Protein AF-A0A1L6J859-F1 (afdb_monomer_lite)

Foldseek 3Di:
DVVVVVVVVVLVVLVVVVVVVQWAKDFDPVFFDDDVPDGPCVQFPQDPSRRGGAGCADVVCPRGRIDTDRDPVVVVVVVVVVVVVVPPDPPVVVVVCVLVVVVVVVLVVDPPVPDDPVVSVVVSVVVVVVVPPDCDPPPLVVVLVVLVVVQVVQVQFDQDPLRQTDGHHPDPDDDDDDPSNVVSRVVVSCVVCVVVVVVVVVVVVVVD

Sequence (208 aa):
MSDLLNAQGLRASIAEALEEGHGFWRACSGCQESCDGVVSVQDYPYSEVFRCQPGGGCRECGGLGVIWDDTDYDAMARAMLADDASDIGSDEARGYWRGLDHIANFINALDSSAMSAKEVRTAIYAECLTARPAPAVDATALEAARFVESADSSGEFVTGDDGFVVYWPQGFGGGAFSAWTLRVFADELDRRNAGWAASLAAYLGTQR

Organism: NCBI:txid93064

Radius of gyration: 27.62 Å; chains: 1; bounding box: 67×51×75 Å

Structure (mmCIF, N/CA/C/O backbone):
data_AF-A0A1L6J859-F1
#
_entry.id   AF-A0A1L6J859-F1
#
loop_
_atom_site.group_PDB
_atom_site.id
_atom_site.type_symbol
_atom_site.label_atom_id
_atom_site.label_alt_id
_atom_site.label_comp_id
_atom_site.label_asym_id
_atom_site.label_entity_id
_atom_site.label_seq_id
_atom_site.pdbx_PDB_ins_code
_atom_site.Cartn_x
_atom_site.Cartn_y
_atom_site.Cartn_z
_atom_site.occupancy
_atom_site.B_iso_or_equiv
_atom_site.auth_seq_id
_atom_site.auth_comp_id
_atom_site.auth_asym_id
_atom_site.auth_atom_id
_atom_site.pdbx_PDB_model_num
ATOM 1 N N . MET A 1 1 ? 41.223 27.959 -13.858 1.00 44.56 1 MET A N 1
ATOM 2 C CA . MET A 1 1 ? 40.837 28.033 -15.290 1.00 44.56 1 MET A CA 1
ATOM 3 C C . MET A 1 1 ? 40.893 26.674 -15.993 1.00 44.56 1 MET A C 1
ATOM 5 O O . MET A 1 1 ? 40.089 26.475 -16.889 1.00 44.56 1 MET A O 1
ATOM 9 N N . SER A 1 2 ? 41.757 25.733 -15.575 1.00 52.09 2 SER A N 1
ATOM 10 C CA . SER A 1 2 ? 41.821 24.373 -16.150 1.00 52.09 2 SER A CA 1
ATOM 11 C C . SER A 1 2 ? 40.629 23.471 -15.773 1.00 52.09 2 SER A C 1
ATOM 13 O O . SER A 1 2 ? 40.178 22.688 -16.599 1.00 52.09 2 SER A O 1
ATOM 15 N N . ASP A 1 3 ? 40.053 23.628 -14.575 1.00 48.97 3 ASP A N 1
ATOM 16 C CA . ASP A 1 3 ? 38.953 22.760 -14.104 1.00 48.97 3 ASP A CA 1
ATOM 17 C C . ASP A 1 3 ? 37.593 23.055 -14.761 1.00 48.97 3 ASP A C 1
ATOM 19 O O . ASP A 1 3 ? 36.763 22.164 -14.921 1.00 48.97 3 ASP A O 1
ATOM 23 N N . LEU A 1 4 ? 37.372 24.296 -15.208 1.00 43.53 4 LEU A N 1
ATOM 24 C CA . LEU A 1 4 ? 36.141 24.687 -15.909 1.00 43.53 4 LEU A CA 1
ATOM 25 C C . LEU A 1 4 ? 36.088 24.139 -17.345 1.00 43.53 4 LEU A C 1
ATOM 27 O O . LEU A 1 4 ? 35.005 23.820 -17.831 1.00 43.53 4 LEU A O 1
ATOM 31 N N . LEU A 1 5 ? 37.247 23.972 -17.994 1.00 48.91 5 LEU A N 1
ATOM 32 C CA . LEU A 1 5 ? 37.356 23.350 -19.319 1.00 48.91 5 LEU A CA 1
ATOM 33 C C . LEU A 1 5 ? 37.077 21.837 -19.259 1.00 48.91 5 LEU A C 1
ATOM 35 O O . LEU A 1 5 ? 36.407 21.309 -20.143 1.00 48.91 5 LEU A O 1
ATOM 39 N N . ASN A 1 6 ? 37.483 21.160 -18.178 1.00 56.88 6 ASN A N 1
ATOM 40 C CA . ASN A 1 6 ? 37.157 19.745 -17.950 1.00 56.88 6 ASN A CA 1
ATOM 41 C C . ASN A 1 6 ? 35.662 19.516 -17.682 1.00 56.88 6 ASN A C 1
ATOM 43 O O . ASN A 1 6 ? 35.083 18.562 -18.197 1.00 56.88 6 ASN A O 1
ATOM 47 N N . ALA A 1 7 ? 35.013 20.400 -16.917 1.00 52.34 7 ALA A N 1
ATOM 48 C CA . ALA A 1 7 ? 33.582 20.286 -16.630 1.00 52.34 7 ALA A CA 1
ATOM 49 C C . ALA A 1 7 ? 32.703 20.506 -17.876 1.00 52.34 7 ALA A C 1
ATOM 51 O O . ALA A 1 7 ? 31.670 19.854 -18.024 1.00 52.34 7 ALA A O 1
ATOM 52 N N . GLN A 1 8 ? 33.104 21.403 -18.783 1.00 57.22 8 GLN A N 1
ATOM 53 C CA . GLN A 1 8 ? 32.413 21.595 -20.063 1.00 57.22 8 GLN A CA 1
ATOM 54 C C . GLN A 1 8 ? 32.620 20.414 -21.019 1.00 57.22 8 GLN A C 1
ATOM 56 O O . GLN A 1 8 ? 31.650 19.976 -21.633 1.00 57.22 8 GLN A O 1
ATOM 61 N N . GLY A 1 9 ? 33.837 19.862 -21.098 1.00 57.19 9 GLY A N 1
ATOM 62 C CA . GLY A 1 9 ? 34.119 18.670 -21.906 1.00 57.19 9 GLY A CA 1
ATOM 63 C C . GLY A 1 9 ? 33.322 17.445 -21.448 1.00 57.19 9 GLY A C 1
ATOM 64 O O . GLY A 1 9 ? 32.691 16.784 -22.264 1.00 57.19 9 GLY A O 1
ATOM 65 N N . LEU A 1 10 ? 33.249 17.209 -20.134 1.00 60.03 10 LEU A N 1
ATOM 66 C CA . LEU A 1 10 ? 32.466 16.109 -19.563 1.00 60.03 10 LEU A CA 1
ATOM 67 C C . LEU A 1 10 ? 30.966 16.228 -19.881 1.00 60.03 10 LEU A C 1
ATOM 69 O O . LEU A 1 10 ? 30.323 15.236 -20.209 1.00 60.03 10 LEU A O 1
ATOM 73 N N . ARG A 1 11 ? 30.404 17.443 -19.817 1.00 59.53 11 ARG A N 1
ATOM 74 C CA . ARG A 1 11 ? 28.995 17.687 -20.172 1.00 59.53 11 ARG A CA 1
ATOM 75 C C . ARG A 1 11 ? 28.712 17.417 -21.648 1.00 59.53 11 ARG A C 1
ATOM 77 O O . ARG A 1 11 ? 27.654 16.881 -21.955 1.00 59.53 11 ARG A O 1
ATOM 84 N N . ALA A 1 12 ? 29.641 17.776 -22.534 1.00 63.00 12 ALA A N 1
ATOM 85 C CA . ALA A 1 12 ? 29.508 17.511 -23.962 1.00 63.00 12 ALA A CA 1
ATOM 86 C C . ALA A 1 12 ? 29.529 16.002 -24.258 1.00 63.00 12 ALA A C 1
ATOM 88 O O . ALA A 1 12 ? 28.644 15.517 -24.953 1.00 63.00 12 ALA A O 1
ATOM 89 N N . SER A 1 13 ? 30.448 15.247 -23.648 1.00 64.06 13 SER A N 1
ATOM 90 C CA . SER A 1 13 ? 30.522 13.789 -23.830 1.00 64.06 13 SER A CA 1
ATOM 91 C C . SER A 1 13 ? 29.308 13.041 -23.266 1.00 64.06 13 SER A C 1
ATOM 93 O O . SER A 1 13 ? 28.882 12.046 -23.839 1.00 64.06 13 SER A O 1
ATOM 95 N N . ILE A 1 14 ? 28.715 13.524 -22.166 1.00 64.88 14 ILE A N 1
ATOM 96 C CA . ILE A 1 14 ? 27.459 12.965 -21.638 1.00 64.88 14 ILE A CA 1
ATOM 97 C C . ILE A 1 14 ? 26.297 13.217 -22.609 1.00 64.88 14 ILE A C 1
ATOM 99 O O . ILE A 1 14 ? 25.466 12.335 -22.804 1.00 64.88 14 ILE A O 1
ATOM 103 N N . ALA A 1 15 ? 26.228 14.405 -23.216 1.00 67.69 15 ALA A N 1
ATOM 104 C CA . ALA A 1 15 ? 25.182 14.729 -24.181 1.00 67.69 15 ALA A CA 1
ATOM 105 C C . ALA A 1 15 ? 25.298 13.887 -25.463 1.00 67.69 15 ALA A C 1
ATOM 107 O O . ALA A 1 15 ? 24.289 13.380 -25.939 1.00 67.69 15 ALA A O 1
ATOM 108 N N . GLU A 1 16 ? 26.517 13.686 -25.965 1.00 66.44 16 GLU A N 1
ATOM 109 C CA . GLU A 1 16 ? 26.801 12.858 -27.144 1.00 66.44 16 GLU A CA 1
ATOM 110 C C . GLU A 1 16 ? 26.414 11.388 -26.911 1.00 66.44 16 GLU A C 1
ATOM 112 O O . GLU A 1 16 ? 25.648 10.822 -27.687 1.00 66.44 16 GLU A O 1
ATOM 117 N N . ALA A 1 17 ? 26.804 10.802 -25.771 1.00 64.94 17 ALA A N 1
ATOM 118 C CA . ALA A 1 17 ? 26.418 9.432 -25.410 1.00 64.94 17 ALA A CA 1
ATOM 119 C C . ALA A 1 17 ? 24.892 9.241 -25.273 1.00 64.94 17 ALA A C 1
ATOM 121 O O . ALA A 1 17 ? 24.368 8.162 -25.552 1.00 64.94 17 ALA A O 1
ATOM 122 N N . LEU A 1 18 ? 24.164 10.285 -24.853 1.00 66.25 18 LEU A N 1
ATOM 123 C CA . LEU A 1 18 ? 22.698 10.276 -24.800 1.00 66.25 18 LEU A CA 1
ATOM 124 C C . LEU A 1 18 ? 22.051 10.380 -26.193 1.00 66.25 18 LEU A C 1
ATOM 126 O O . LEU A 1 18 ? 20.939 9.887 -26.371 1.00 66.25 18 LEU A O 1
ATOM 130 N N . GLU A 1 19 ? 22.700 11.030 -27.162 1.00 66.50 19 GLU A N 1
ATOM 131 C CA . GLU A 1 19 ? 22.203 11.150 -28.541 1.00 66.50 19 GLU A CA 1
ATOM 132 C C . GLU A 1 19 ? 22.438 9.876 -29.363 1.00 66.50 19 GLU A C 1
ATOM 134 O O . GLU A 1 19 ? 21.605 9.532 -30.201 1.00 66.50 19 GLU A O 1
ATOM 139 N N . GLU A 1 20 ? 23.513 9.136 -29.086 1.00 66.81 20 GLU A N 1
ATOM 140 C CA . GLU A 1 20 ? 23.821 7.862 -29.752 1.00 66.81 20 GLU A CA 1
ATOM 141 C C . GLU A 1 20 ? 22.893 6.705 -29.327 1.00 66.81 20 GLU A C 1
ATOM 143 O O . GLU A 1 20 ? 22.850 5.667 -29.985 1.00 66.81 20 GLU A O 1
ATOM 148 N N . GLY A 1 21 ? 22.098 6.886 -28.264 1.00 65.19 21 GLY A N 1
ATOM 149 C CA . GLY A 1 21 ? 21.040 5.948 -27.870 1.00 65.19 21 GLY A CA 1
ATOM 150 C C . GLY A 1 21 ? 21.532 4.645 -27.232 1.00 65.19 21 GLY A C 1
ATOM 151 O O . GLY A 1 21 ? 20.774 3.682 -27.155 1.00 65.19 21 GLY A O 1
ATOM 152 N N . HIS A 1 22 ? 22.778 4.599 -26.754 1.00 70.94 22 HIS A N 1
ATOM 153 C CA . HIS A 1 22 ? 23.404 3.402 -26.172 1.00 70.94 22 HIS A CA 1
ATOM 154 C C . HIS A 1 22 ? 23.163 3.223 -24.662 1.00 70.94 22 HIS A C 1
ATOM 156 O O . HIS A 1 22 ? 23.900 2.499 -23.994 1.00 70.94 22 HIS A O 1
ATOM 162 N N . GLY A 1 23 ? 22.154 3.894 -24.108 1.00 81.50 23 GLY A N 1
ATOM 163 C CA . GLY A 1 23 ? 21.801 3.790 -22.698 1.00 81.50 23 GLY A CA 1
ATOM 164 C C . GLY A 1 23 ? 21.277 5.095 -22.118 1.00 81.50 23 GLY A C 1
ATOM 165 O O . GLY A 1 23 ? 21.053 6.081 -22.825 1.00 81.50 23 GLY A O 1
ATOM 166 N N . PHE A 1 24 ? 21.066 5.101 -20.809 1.00 86.94 24 PHE A N 1
ATOM 167 C CA . PHE A 1 24 ? 20.682 6.295 -20.069 1.00 86.94 24 PHE A CA 1
ATOM 168 C C . PHE A 1 24 ? 21.241 6.265 -18.649 1.00 86.94 24 PHE A C 1
ATOM 170 O O . PHE A 1 24 ? 21.533 5.216 -18.078 1.00 86.94 24 PHE A O 1
ATOM 177 N N . TRP A 1 25 ? 21.378 7.443 -18.044 1.00 90.00 25 TRP A N 1
ATOM 178 C CA . TRP A 1 25 ? 21.691 7.532 -16.624 1.00 90.00 25 TRP A CA 1
ATOM 179 C C . TRP A 1 25 ? 20.435 7.247 -15.813 1.00 90.00 25 TRP A C 1
ATOM 181 O O . TRP A 1 25 ? 19.442 7.970 -15.911 1.00 90.00 25 TRP A O 1
ATOM 191 N N . ARG A 1 26 ? 20.498 6.225 -14.966 1.00 90.75 26 ARG A N 1
ATOM 192 C CA . ARG A 1 26 ? 19.463 5.944 -13.976 1.00 90.75 26 ARG A CA 1
ATOM 193 C C . ARG A 1 26 ? 19.948 6.278 -12.578 1.00 90.75 26 ARG A C 1
ATOM 195 O O . ARG A 1 26 ? 21.144 6.218 -12.284 1.00 90.75 26 ARG A O 1
ATOM 202 N N . ALA A 1 27 ? 19.016 6.604 -11.693 1.00 91.50 27 ALA A N 1
ATOM 203 C CA . ALA A 1 27 ? 19.342 6.794 -10.291 1.00 91.50 27 ALA A CA 1
ATOM 204 C C . ALA A 1 27 ? 19.889 5.493 -9.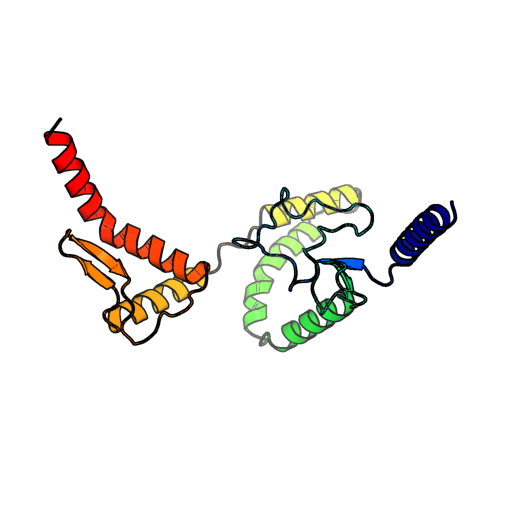686 1.00 91.50 27 ALA A C 1
ATOM 206 O O . ALA A 1 27 ? 19.399 4.399 -9.979 1.00 91.50 27 ALA A O 1
ATOM 207 N N . CYS A 1 28 ? 20.912 5.602 -8.839 1.00 90.50 28 CYS A N 1
ATOM 208 C CA . CYS A 1 28 ? 21.401 4.446 -8.102 1.00 90.50 28 CYS A CA 1
ATOM 209 C C . CYS A 1 28 ? 20.349 4.031 -7.066 1.00 90.50 28 CYS A C 1
ATOM 211 O O . CYS A 1 28 ? 20.029 4.803 -6.161 1.00 90.50 28 CYS A O 1
ATOM 213 N N . SER A 1 29 ? 19.845 2.800 -7.176 1.00 87.62 29 SER A N 1
ATOM 214 C CA . SER A 1 29 ? 18.817 2.257 -6.279 1.00 87.62 29 SER A CA 1
ATOM 215 C C . SER A 1 29 ? 19.260 2.203 -4.816 1.00 87.62 29 SER A C 1
ATOM 217 O O . SER A 1 29 ? 18.426 2.315 -3.931 1.00 87.62 29 SER A O 1
ATOM 219 N N . GLY A 1 30 ? 20.564 2.071 -4.551 1.00 86.94 30 GLY A N 1
ATOM 220 C CA . GLY A 1 30 ? 21.120 2.119 -3.195 1.00 86.94 30 GLY A CA 1
ATOM 221 C C . GLY A 1 30 ? 21.329 3.534 -2.642 1.00 86.94 30 GLY A C 1
ATOM 222 O O . GLY A 1 30 ? 21.703 3.682 -1.484 1.00 86.94 30 GLY A O 1
ATOM 223 N N . CYS A 1 31 ? 21.141 4.579 -3.455 1.00 87.75 31 CYS A N 1
ATOM 224 C CA . CYS A 1 31 ? 21.364 5.977 -3.064 1.00 87.75 31 CYS A CA 1
ATOM 225 C C . CYS A 1 31 ? 20.094 6.814 -2.983 1.00 87.75 31 CYS A C 1
ATOM 227 O O . CYS A 1 31 ? 20.161 7.944 -2.499 1.00 87.75 31 CYS A O 1
ATOM 229 N N . GLN A 1 32 ? 18.989 6.319 -3.531 1.00 83.81 32 GLN A N 1
ATOM 230 C CA . GLN A 1 32 ? 17.702 6.978 -3.418 1.00 83.81 32 GLN A CA 1
ATOM 231 C C . GLN A 1 32 ? 16.931 6.379 -2.253 1.00 83.81 32 GLN A C 1
ATOM 233 O O . GLN A 1 32 ? 16.432 5.259 -2.325 1.00 83.81 32 GLN A O 1
ATOM 238 N N . GLU A 1 33 ? 16.801 7.161 -1.191 1.00 72.56 33 GLU A N 1
ATOM 239 C CA . GLU A 1 33 ? 15.793 6.902 -0.174 1.00 72.56 33 GLU A CA 1
ATOM 240 C C . GLU A 1 33 ? 14.453 7.422 -0.705 1.00 72.56 33 GLU A C 1
ATOM 242 O O . GLU A 1 33 ? 14.209 8.629 -0.752 1.00 72.56 33 GLU A O 1
ATOM 247 N N . SER A 1 34 ? 13.594 6.514 -1.170 1.00 68.88 34 SER A N 1
ATOM 248 C CA . SER A 1 34 ? 12.192 6.828 -1.446 1.00 68.88 34 SER A CA 1
ATOM 249 C C . SER A 1 34 ? 11.345 6.410 -0.249 1.00 68.88 34 SER A C 1
ATOM 251 O O . SER A 1 34 ? 11.341 5.230 0.109 1.00 68.88 34 SER A O 1
ATOM 253 N N . CYS A 1 35 ? 10.585 7.335 0.330 1.00 52.69 35 CYS A N 1
ATOM 254 C CA . CYS A 1 35 ? 9.464 6.958 1.187 1.00 52.69 35 CYS A CA 1
ATOM 255 C C . CYS A 1 35 ? 8.296 6.580 0.269 1.00 52.69 35 CYS A C 1
ATOM 257 O O . CYS A 1 35 ? 7.878 7.382 -0.565 1.00 52.69 35 CYS A O 1
ATOM 259 N N . ASP A 1 36 ? 7.809 5.343 0.379 1.00 62.84 36 ASP A N 1
ATOM 260 C CA . ASP A 1 36 ? 6.631 4.846 -0.349 1.00 62.84 36 ASP A CA 1
ATOM 261 C C . ASP A 1 36 ? 6.724 4.932 -1.888 1.00 62.84 36 ASP A C 1
ATOM 263 O O . ASP A 1 36 ? 5.736 5.164 -2.582 1.00 62.84 36 ASP A O 1
ATOM 267 N N . GLY A 1 37 ? 7.928 4.754 -2.444 1.00 68.56 37 GLY A N 1
ATOM 268 C CA . GLY A 1 37 ? 8.164 4.797 -3.893 1.00 68.56 37 GLY A CA 1
ATOM 269 C C . GLY A 1 37 ? 8.126 6.203 -4.502 1.00 68.56 37 GLY A C 1
ATOM 270 O O . GLY A 1 37 ? 8.290 6.349 -5.713 1.00 68.56 37 GLY A O 1
ATOM 271 N N . VAL A 1 38 ? 7.954 7.244 -3.680 1.00 70.25 38 VAL A N 1
ATOM 272 C CA . VAL A 1 38 ? 8.063 8.642 -4.100 1.00 70.25 38 VAL A CA 1
ATOM 273 C C . VAL A 1 38 ? 9.430 9.174 -3.696 1.00 70.25 38 VAL A C 1
ATOM 275 O O . VAL A 1 38 ? 9.809 9.186 -2.525 1.00 70.25 38 VAL A O 1
ATOM 278 N N . VAL A 1 39 ? 10.185 9.636 -4.687 1.00 78.81 39 VAL A N 1
ATOM 279 C CA . VAL A 1 39 ? 11.453 10.323 -4.455 1.00 78.81 39 VAL A CA 1
ATOM 280 C C . VAL A 1 39 ? 11.146 11.773 -4.095 1.00 78.81 39 VAL A C 1
ATOM 282 O O . VAL A 1 39 ? 10.491 12.490 -4.858 1.00 78.81 39 VAL A O 1
ATOM 285 N N . SER A 1 40 ? 11.615 12.215 -2.928 1.00 79.12 40 SER A N 1
ATOM 286 C CA . SER A 1 40 ? 11.481 13.608 -2.504 1.00 79.12 40 SER A CA 1
ATOM 287 C C . SER A 1 40 ? 12.155 14.528 -3.521 1.00 79.12 40 SER A C 1
ATOM 289 O O . SER A 1 40 ? 13.372 14.505 -3.696 1.00 79.12 40 SER A O 1
ATOM 291 N N . VAL A 1 41 ? 11.362 15.371 -4.186 1.00 81.12 41 VAL A N 1
ATOM 292 C CA . VAL A 1 41 ? 11.867 16.396 -5.118 1.00 81.12 41 VAL A CA 1
ATOM 293 C C . VAL A 1 41 ? 12.741 17.421 -4.387 1.00 81.12 41 VAL A C 1
ATOM 295 O O . VAL A 1 41 ? 13.596 18.056 -5.001 1.00 81.12 41 VAL A O 1
ATOM 298 N N . GLN A 1 42 ? 12.531 17.576 -3.077 1.00 82.06 42 GLN A N 1
ATOM 299 C CA . GLN A 1 42 ? 13.288 18.495 -2.241 1.00 82.06 42 GLN A CA 1
ATOM 300 C C . GLN A 1 42 ? 14.694 17.967 -1.927 1.00 82.06 42 GLN A C 1
ATOM 302 O O . GLN A 1 42 ? 15.644 18.746 -1.964 1.00 82.06 42 GLN A O 1
ATOM 307 N N . ASP A 1 43 ? 14.830 16.666 -1.666 1.00 80.44 43 ASP A N 1
ATOM 308 C CA . ASP A 1 43 ? 16.112 16.053 -1.286 1.00 80.44 43 ASP A CA 1
ATOM 309 C C . ASP A 1 43 ? 16.909 15.570 -2.506 1.00 80.44 43 ASP A C 1
ATOM 311 O O . ASP A 1 43 ? 18.139 15.617 -2.512 1.00 80.44 43 ASP A O 1
ATOM 315 N N . TYR A 1 44 ? 16.209 15.180 -3.576 1.00 84.06 44 TYR A N 1
ATOM 316 C CA . TYR A 1 44 ? 16.792 14.694 -4.826 1.00 84.06 44 TYR A CA 1
ATOM 317 C C . TYR A 1 44 ? 16.207 15.468 -6.021 1.00 84.06 44 TYR A C 1
ATOM 319 O O . TYR A 1 44 ? 15.315 14.978 -6.727 1.00 84.06 44 TYR A O 1
ATOM 327 N N . PRO A 1 45 ? 16.664 16.711 -6.264 1.00 86.94 45 PRO A N 1
ATOM 328 C CA . PRO A 1 45 ? 16.184 17.508 -7.384 1.00 86.94 45 PRO A CA 1
ATOM 329 C C . PRO A 1 45 ? 16.557 16.853 -8.719 1.00 86.94 45 PRO A C 1
ATOM 331 O O . PRO A 1 45 ? 17.630 16.270 -8.873 1.00 86.94 45 PRO A O 1
ATOM 334 N N . TYR A 1 46 ? 15.670 16.966 -9.708 1.00 91.25 46 TYR A N 1
ATOM 335 C CA . TYR A 1 46 ? 15.926 16.438 -11.046 1.00 91.25 46 TYR A CA 1
ATOM 336 C C . TYR A 1 46 ? 17.140 17.126 -11.684 1.00 91.25 46 TYR A C 1
ATOM 338 O O . TYR A 1 46 ? 17.233 18.354 -11.713 1.00 91.25 46 TYR A O 1
ATOM 346 N N . SER A 1 47 ? 18.061 16.329 -12.221 1.00 85.62 47 SER A N 1
ATOM 347 C CA . SER A 1 47 ? 19.235 16.805 -12.944 1.00 85.62 47 SER A CA 1
ATOM 348 C C . SER A 1 47 ? 18.980 16.754 -14.444 1.00 85.62 47 SER A C 1
ATOM 350 O O . SER A 1 47 ? 18.816 15.676 -15.010 1.00 85.62 47 SER A O 1
ATOM 352 N N . GLU A 1 48 ? 19.027 17.903 -15.120 1.00 85.62 48 GLU A N 1
ATOM 353 C CA . GLU A 1 48 ? 18.935 17.962 -16.588 1.00 85.62 48 GLU A CA 1
ATOM 354 C C . GLU A 1 48 ? 20.109 17.261 -17.284 1.00 85.62 48 GLU A C 1
ATOM 356 O O . GLU A 1 48 ? 19.953 16.745 -18.388 1.00 85.62 48 GLU A O 1
ATOM 361 N N . VAL A 1 49 ? 21.276 17.207 -16.630 1.00 81.62 49 VAL A N 1
ATOM 362 C CA . VAL A 1 49 ? 22.488 16.579 -17.178 1.00 81.62 49 VAL A CA 1
ATOM 363 C C . VAL A 1 49 ? 22.340 15.061 -17.228 1.00 81.62 49 VAL A C 1
ATOM 365 O O . VAL A 1 49 ? 22.655 14.446 -18.240 1.00 81.62 49 VAL A O 1
ATOM 368 N N . PHE A 1 50 ? 21.840 14.460 -16.147 1.00 82.06 50 PHE A N 1
ATOM 369 C CA . PHE A 1 50 ? 21.634 13.011 -16.067 1.00 82.06 50 PHE A CA 1
ATOM 370 C C . PHE A 1 50 ? 20.240 12.585 -16.533 1.00 82.06 50 PHE A C 1
ATOM 372 O O . PHE A 1 50 ? 19.983 11.401 -16.695 1.00 82.06 50 PHE A O 1
ATOM 379 N N . ARG A 1 51 ? 19.327 13.536 -16.740 1.00 85.81 51 ARG A N 1
ATOM 380 C CA . ARG A 1 51 ? 17.915 13.287 -17.052 1.00 85.81 51 ARG A CA 1
ATOM 381 C C . ARG A 1 51 ? 17.213 12.366 -16.038 1.00 85.81 51 ARG A C 1
ATOM 383 O O . ARG A 1 51 ? 16.307 11.615 -16.383 1.00 85.81 51 ARG A O 1
ATOM 390 N N . CYS A 1 52 ? 17.629 12.436 -14.774 1.00 89.44 52 CYS A N 1
ATOM 391 C CA . CYS A 1 52 ? 17.036 11.717 -13.646 1.00 89.44 52 CYS A CA 1
ATOM 392 C C . CYS A 1 52 ? 17.321 12.454 -12.324 1.00 89.44 52 CYS A C 1
ATOM 394 O O . CYS A 1 52 ? 18.002 13.481 -12.308 1.00 89.44 52 CYS A O 1
ATOM 396 N N . GLN A 1 53 ? 16.789 11.952 -11.207 1.00 91.44 53 GLN A N 1
ATOM 397 C CA . GLN A 1 53 ? 17.070 12.470 -9.863 1.00 91.44 53 GLN A CA 1
ATOM 398 C C . GLN A 1 53 ? 18.287 11.732 -9.268 1.00 91.44 53 GLN A C 1
ATOM 400 O O . GLN A 1 53 ? 18.151 10.573 -8.881 1.00 91.44 53 GLN A O 1
ATOM 405 N N . PRO A 1 54 ? 19.490 12.327 -9.205 1.00 90.44 54 PRO A N 1
ATOM 406 C CA . PRO A 1 54 ? 20.649 11.661 -8.612 1.00 90.44 54 PRO A CA 1
ATOM 407 C C . PRO A 1 54 ? 20.446 11.444 -7.106 1.00 90.44 54 PRO A C 1
ATOM 409 O O . PRO A 1 54 ? 19.943 12.329 -6.420 1.00 90.44 54 PRO A O 1
ATOM 412 N N . GLY A 1 55 ? 20.836 10.272 -6.597 1.00 88.94 55 GLY A N 1
ATOM 413 C CA . GLY A 1 55 ? 20.804 9.958 -5.162 1.00 88.94 55 GLY A CA 1
ATOM 414 C C . GLY A 1 55 ? 22.000 10.522 -4.378 1.00 88.94 55 GLY A C 1
ATOM 415 O O . GLY A 1 55 ? 22.880 11.168 -4.942 1.00 88.94 55 GLY A O 1
ATOM 416 N N . GLY A 1 56 ? 22.085 10.207 -3.079 1.00 85.44 56 GLY A N 1
ATOM 417 C CA . GLY A 1 56 ? 23.124 10.728 -2.169 1.00 85.44 56 GLY A CA 1
ATOM 418 C C . GLY A 1 56 ? 24.558 10.227 -2.414 1.00 85.44 56 GLY A C 1
ATOM 419 O O . GLY A 1 56 ? 25.498 10.729 -1.802 1.00 85.44 56 GLY A O 1
ATOM 420 N N . GLY A 1 57 ? 24.740 9.260 -3.317 1.00 88.94 57 GLY A N 1
ATOM 421 C CA . GLY A 1 57 ? 26.033 8.663 -3.646 1.00 88.94 57 GLY A CA 1
ATOM 422 C C . GLY A 1 57 ? 26.481 7.591 -2.645 1.00 88.94 57 GLY A C 1
ATOM 423 O O . GLY A 1 57 ? 26.567 7.815 -1.443 1.00 88.94 57 GLY A O 1
ATOM 424 N N . CYS A 1 58 ? 26.812 6.402 -3.144 1.00 87.81 58 CYS A N 1
ATOM 425 C CA . CYS A 1 58 ? 27.345 5.293 -2.358 1.00 87.81 58 CYS A CA 1
ATOM 426 C C . CYS A 1 58 ? 28.546 4.662 -3.074 1.00 87.81 58 CYS A C 1
ATOM 428 O O . CYS A 1 58 ? 28.970 5.111 -4.142 1.00 87.81 58 CYS A O 1
ATOM 430 N N . ARG A 1 59 ? 29.106 3.599 -2.489 1.00 87.06 59 ARG A N 1
ATOM 431 C CA . ARG A 1 59 ? 30.247 2.889 -3.078 1.00 87.06 59 ARG A CA 1
ATOM 432 C C . ARG A 1 59 ? 29.909 2.240 -4.427 1.00 87.06 59 ARG A C 1
ATOM 434 O O . ARG A 1 59 ? 30.784 2.187 -5.281 1.00 87.06 59 ARG A O 1
ATOM 441 N N . GLU A 1 60 ? 28.674 1.787 -4.628 1.00 86.25 60 GLU A N 1
ATOM 442 C CA . GLU A 1 60 ? 28.252 1.079 -5.849 1.00 86.25 60 GLU A CA 1
ATOM 443 C C . GLU A 1 60 ? 28.234 1.995 -7.077 1.00 86.25 60 GLU A C 1
ATOM 445 O O . GLU A 1 60 ? 28.645 1.590 -8.157 1.00 86.25 60 GLU A O 1
ATOM 450 N N . CYS A 1 61 ? 27.836 3.257 -6.903 1.00 87.19 61 CYS A N 1
ATOM 451 C CA . CYS A 1 61 ? 27.819 4.257 -7.973 1.00 87.19 61 CYS A CA 1
ATOM 452 C C . CYS A 1 61 ? 29.063 5.166 -7.974 1.00 87.19 61 CYS A C 1
ATOM 454 O O . CYS A 1 61 ? 29.030 6.257 -8.545 1.00 87.19 61 CYS A O 1
ATOM 456 N N . GLY A 1 62 ? 30.119 4.808 -7.233 1.00 85.44 62 GLY A N 1
ATOM 457 C CA . GLY A 1 62 ? 31.335 5.624 -7.123 1.00 85.44 62 GLY A CA 1
ATOM 458 C C . GLY A 1 62 ? 31.115 7.030 -6.543 1.00 85.44 62 GLY A C 1
ATOM 459 O O . GLY A 1 62 ? 31.881 7.940 -6.842 1.00 85.44 62 GLY A O 1
ATOM 460 N N . GLY A 1 63 ? 30.061 7.224 -5.743 1.00 86.44 63 GLY A N 1
ATOM 461 C CA . GLY A 1 63 ? 29.699 8.516 -5.149 1.00 86.44 63 GLY A CA 1
ATOM 462 C C . GLY A 1 63 ? 28.897 9.464 -6.051 1.00 86.44 63 GLY A C 1
ATOM 463 O O . GLY A 1 63 ? 28.580 10.562 -5.611 1.00 86.44 63 GLY A O 1
ATOM 464 N N . LEU A 1 64 ? 28.537 9.067 -7.278 1.00 85.06 64 LEU A N 1
ATOM 465 C CA . LEU A 1 64 ? 27.811 9.935 -8.223 1.00 85.06 64 LEU A CA 1
ATOM 466 C C . LEU A 1 64 ? 26.291 10.002 -7.997 1.00 85.06 64 LEU A C 1
ATOM 468 O O . LEU A 1 64 ? 25.638 10.918 -8.486 1.00 85.06 64 LEU A O 1
ATOM 472 N N . GLY A 1 65 ? 25.711 9.011 -7.316 1.00 88.44 65 GLY A N 1
ATOM 473 C CA . GLY A 1 65 ? 24.261 8.886 -7.122 1.00 88.44 65 GLY A CA 1
ATOM 474 C C . GLY A 1 65 ? 23.487 8.391 -8.352 1.00 88.44 65 GLY A C 1
ATOM 475 O O . GLY A 1 65 ? 22.270 8.222 -8.274 1.00 88.44 65 GLY A O 1
ATOM 476 N N . VAL A 1 66 ? 24.177 8.126 -9.464 1.00 90.12 66 VAL A N 1
ATOM 477 C CA . VAL A 1 66 ? 23.629 7.638 -10.740 1.00 90.12 66 VAL A CA 1
ATOM 478 C C . VAL A 1 66 ? 24.516 6.541 -11.324 1.00 90.12 66 VAL A C 1
ATOM 480 O O . VAL A 1 66 ? 25.709 6.477 -11.026 1.00 90.12 66 VAL A O 1
ATOM 483 N N . ILE A 1 67 ? 23.928 5.672 -12.140 1.00 91.12 67 ILE A N 1
ATOM 484 C CA . ILE A 1 67 ? 24.597 4.571 -12.840 1.00 91.12 67 ILE A CA 1
ATOM 485 C C . ILE A 1 67 ? 24.199 4.644 -14.317 1.00 91.12 67 ILE A C 1
ATOM 487 O O . ILE A 1 67 ? 23.047 4.945 -14.628 1.00 91.12 67 ILE A O 1
ATOM 491 N N . TRP A 1 68 ? 25.153 4.405 -15.217 1.00 91.12 68 TRP A N 1
ATOM 492 C CA . TRP A 1 68 ? 24.861 4.248 -16.640 1.00 91.12 68 TRP A CA 1
ATOM 493 C C . TRP A 1 68 ? 24.242 2.875 -16.872 1.00 91.12 68 TRP A C 1
ATOM 495 O O . TRP A 1 68 ? 24.820 1.868 -16.466 1.00 91.12 68 TRP A O 1
ATOM 505 N N . ASP A 1 69 ? 23.068 2.856 -17.486 1.00 88.44 69 ASP A N 1
ATOM 506 C CA . ASP A 1 69 ? 22.356 1.643 -17.845 1.00 88.44 69 ASP A CA 1
ATOM 507 C C . ASP A 1 69 ? 22.313 1.505 -19.364 1.00 88.44 69 ASP A C 1
ATOM 509 O O . ASP A 1 69 ?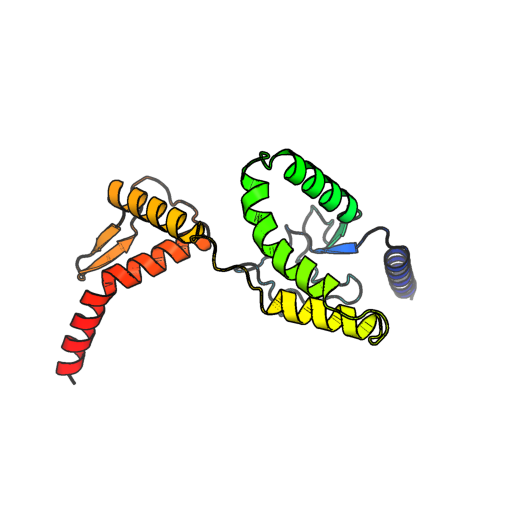 21.692 2.316 -20.053 1.00 88.44 69 ASP A O 1
ATOM 513 N N . ASP A 1 70 ? 23.006 0.491 -19.868 1.00 89.25 70 ASP A N 1
ATOM 514 C CA . ASP A 1 70 ? 23.072 0.099 -21.275 1.00 89.25 70 ASP A CA 1
ATOM 515 C C . ASP A 1 70 ? 22.228 -1.153 -21.568 1.00 89.25 70 ASP A C 1
ATOM 517 O O . ASP A 1 70 ? 22.337 -1.750 -22.641 1.00 89.25 70 ASP A O 1
ATOM 521 N N . THR A 1 71 ? 21.366 -1.557 -20.628 1.00 86.25 71 THR A N 1
ATOM 522 C CA . THR A 1 71 ? 20.473 -2.701 -20.809 1.00 86.25 71 THR A CA 1
ATOM 523 C C . THR A 1 71 ? 19.495 -2.431 -21.952 1.00 86.25 71 THR A C 1
ATOM 525 O O . THR A 1 71 ? 18.745 -1.453 -21.939 1.00 86.25 71 THR A O 1
ATOM 528 N N . ASP A 1 72 ? 19.443 -3.342 -22.927 1.00 84.44 72 ASP A N 1
ATOM 529 C CA . ASP A 1 72 ? 18.435 -3.333 -23.991 1.00 84.44 72 ASP A CA 1
ATOM 530 C C . ASP A 1 72 ? 17.081 -3.815 -23.436 1.00 84.44 72 ASP A C 1
ATOM 532 O O . ASP A 1 72 ? 16.710 -4.993 -23.518 1.00 84.44 72 ASP A O 1
ATOM 536 N N . TYR A 1 73 ? 16.345 -2.885 -22.827 1.00 80.56 73 TYR A N 1
ATOM 537 C CA . TYR A 1 73 ? 15.011 -3.134 -22.280 1.00 80.56 73 TYR A CA 1
ATOM 538 C C . TYR A 1 73 ? 14.004 -3.587 -23.345 1.00 80.56 73 TYR A C 1
ATOM 540 O O . TYR A 1 73 ? 13.093 -4.350 -23.025 1.00 80.56 73 TYR A O 1
ATOM 548 N N . ASP A 1 74 ? 14.185 -3.201 -24.612 1.00 79.81 74 ASP A N 1
ATOM 549 C CA . ASP A 1 74 ? 13.330 -3.661 -25.708 1.00 79.81 74 ASP A CA 1
ATOM 550 C C . ASP A 1 74 ? 13.575 -5.143 -26.012 1.00 79.81 74 ASP A C 1
ATOM 552 O O . ASP A 1 74 ? 12.630 -5.906 -26.230 1.00 79.81 74 ASP A O 1
ATOM 556 N N . ALA A 1 75 ? 14.834 -5.590 -26.014 1.00 81.50 75 ALA A N 1
ATOM 557 C CA . ALA A 1 75 ? 15.158 -7.008 -26.135 1.00 81.50 75 ALA A CA 1
ATOM 558 C C . ALA A 1 75 ? 14.626 -7.819 -24.949 1.00 81.50 75 ALA A C 1
ATOM 560 O O . ALA A 1 75 ? 14.058 -8.891 -25.168 1.00 81.50 75 ALA A O 1
ATOM 561 N N . MET A 1 76 ? 14.748 -7.295 -23.726 1.00 83.94 76 MET A N 1
ATOM 562 C CA . MET A 1 76 ? 14.192 -7.932 -22.531 1.00 83.94 76 MET A CA 1
ATOM 563 C C . MET A 1 76 ? 12.666 -8.059 -22.621 1.00 83.94 76 MET A C 1
ATOM 565 O O . MET A 1 76 ? 12.135 -9.153 -22.448 1.00 83.94 76 MET A O 1
ATOM 569 N N . ALA A 1 77 ? 11.962 -6.980 -22.973 1.00 81.12 77 ALA A N 1
ATOM 570 C CA . ALA A 1 77 ? 10.51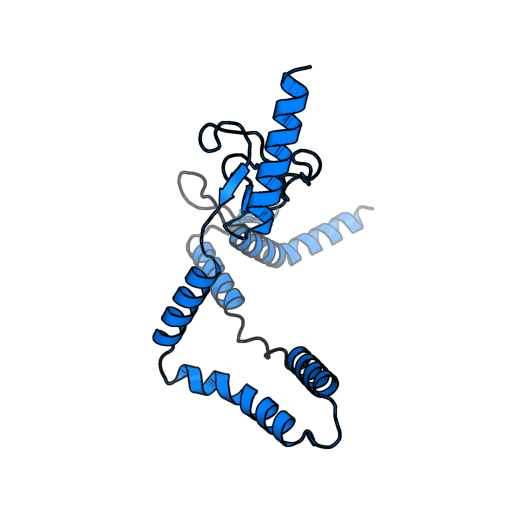0 -6.990 -23.130 1.00 81.12 77 ALA A CA 1
ATOM 571 C C . ALA A 1 77 ? 10.057 -7.979 -24.216 1.00 81.12 77 ALA A C 1
ATOM 573 O O . ALA A 1 77 ? 9.102 -8.726 -24.012 1.00 81.12 77 ALA A O 1
ATOM 574 N N . ARG A 1 78 ? 10.767 -8.042 -25.353 1.00 84.69 78 ARG A N 1
ATOM 575 C CA . ARG A 1 78 ? 10.495 -9.035 -26.408 1.00 84.69 78 ARG A CA 1
ATOM 576 C C . ARG A 1 78 ? 10.658 -10.472 -25.913 1.00 84.69 78 ARG A C 1
ATOM 578 O O . ARG A 1 78 ? 9.860 -11.317 -26.303 1.00 84.69 78 ARG A O 1
ATOM 585 N N . ALA A 1 79 ? 11.671 -10.745 -25.092 1.00 83.44 79 ALA A N 1
ATOM 586 C CA . ALA A 1 79 ? 11.895 -12.075 -24.532 1.00 83.44 79 ALA A CA 1
ATOM 587 C C . ALA A 1 79 ? 10.778 -12.470 -23.553 1.00 83.44 79 ALA A C 1
ATOM 589 O O . ALA A 1 79 ? 10.201 -13.540 -23.704 1.00 83.44 79 ALA A O 1
ATOM 590 N N . MET A 1 80 ? 10.398 -11.576 -22.633 1.00 85.00 80 MET A N 1
ATOM 591 C CA . MET A 1 80 ? 9.315 -11.836 -21.671 1.00 85.00 80 MET A CA 1
ATOM 592 C C . MET A 1 80 ? 7.974 -12.089 -22.375 1.00 85.00 80 MET A C 1
ATOM 594 O O . MET A 1 80 ? 7.276 -13.043 -22.054 1.00 85.00 80 MET A O 1
ATOM 598 N N . LEU A 1 81 ? 7.650 -11.298 -23.405 1.00 80.44 81 LEU A N 1
ATOM 599 C CA . LEU A 1 81 ? 6.437 -11.504 -24.206 1.00 80.44 81 LEU A CA 1
ATOM 600 C C . LEU A 1 81 ? 6.449 -12.821 -25.000 1.00 80.44 81 LEU A C 1
ATOM 602 O O . LEU A 1 81 ? 5.385 -13.371 -25.284 1.00 80.44 81 LEU A O 1
ATOM 606 N N . ALA A 1 82 ? 7.625 -13.311 -25.400 1.00 76.75 82 ALA A N 1
ATOM 607 C CA . ALA A 1 82 ? 7.748 -14.593 -26.087 1.00 76.75 82 ALA A CA 1
ATOM 608 C C . ALA A 1 82 ? 7.524 -15.775 -25.129 1.00 76.75 82 ALA A C 1
ATOM 610 O O . ALA A 1 82 ? 6.874 -16.745 -25.521 1.00 76.75 82 ALA A O 1
ATOM 611 N N . ASP A 1 83 ? 8.004 -15.665 -23.888 1.00 69.94 83 ASP A N 1
ATOM 612 C CA . ASP A 1 83 ? 7.807 -16.675 -22.845 1.00 69.94 83 ASP A CA 1
ATOM 613 C C . ASP A 1 83 ? 6.339 -16.719 -22.382 1.00 69.94 83 ASP A C 1
ATOM 615 O O . ASP A 1 83 ? 5.739 -17.795 -22.365 1.00 69.94 83 ASP A O 1
ATOM 619 N N . ASP A 1 84 ? 5.704 -15.563 -22.151 1.00 64.69 84 ASP A N 1
ATOM 620 C CA . ASP A 1 84 ? 4.280 -15.477 -21.782 1.00 64.69 84 ASP A CA 1
ATOM 621 C C . ASP A 1 84 ? 3.361 -16.080 -22.861 1.00 64.69 84 ASP A C 1
ATOM 623 O O . ASP A 1 84 ? 2.352 -16.721 -22.560 1.00 64.69 84 ASP A O 1
ATOM 627 N N . ALA A 1 85 ? 3.714 -15.928 -24.143 1.00 56.91 85 ALA A N 1
ATOM 628 C CA . ALA A 1 85 ? 2.969 -16.537 -25.244 1.00 56.91 85 ALA A CA 1
ATOM 629 C C . ALA A 1 85 ? 3.065 -18.074 -25.263 1.00 56.91 85 ALA A C 1
ATOM 631 O O . ALA A 1 85 ? 2.222 -18.728 -25.882 1.00 56.91 85 ALA A O 1
ATOM 632 N N . SER A 1 86 ? 4.078 -18.652 -24.611 1.00 54.91 86 SER A N 1
ATOM 633 C CA . SER A 1 86 ? 4.296 -20.100 -24.554 1.00 54.91 86 SER A CA 1
ATOM 634 C C . SER A 1 86 ? 3.568 -20.790 -23.391 1.00 54.91 86 SER A C 1
ATOM 636 O O . SER A 1 86 ? 3.246 -21.973 -23.513 1.00 54.91 86 SER A O 1
ATOM 638 N N . ASP A 1 87 ? 3.227 -20.048 -22.330 1.00 53.41 87 ASP A N 1
ATOM 639 C CA . ASP A 1 87 ? 2.566 -20.565 -21.119 1.00 53.41 87 ASP A CA 1
ATOM 640 C C . ASP A 1 87 ? 1.030 -20.417 -21.119 1.00 53.41 87 ASP A C 1
ATOM 642 O O . ASP A 1 87 ? 0.341 -21.024 -20.294 1.00 53.41 87 ASP A O 1
ATOM 646 N N . ILE A 1 88 ? 0.447 -19.685 -22.077 1.00 54.94 88 ILE A N 1
ATOM 647 C CA . ILE A 1 88 ? -1.015 -19.635 -22.243 1.00 54.94 88 ILE A CA 1
ATOM 648 C C . ILE A 1 88 ? -1.483 -20.930 -22.919 1.00 54.94 88 ILE A C 1
ATOM 650 O O . ILE A 1 88 ? -1.483 -21.069 -24.146 1.00 54.94 88 ILE A O 1
ATOM 654 N N . GLY A 1 89 ? -1.927 -21.887 -22.103 1.00 48.78 89 GLY A N 1
ATOM 655 C CA . GLY A 1 89 ? -2.615 -23.091 -22.559 1.00 48.78 89 GLY A CA 1
ATOM 656 C C . GLY A 1 89 ? -3.754 -22.752 -23.531 1.00 48.78 89 GLY A C 1
ATOM 657 O O . GLY A 1 89 ? -4.550 -21.838 -23.308 1.00 48.78 89 GLY A O 1
ATOM 658 N N . SER A 1 90 ? -3.845 -23.516 -24.622 1.00 53.94 90 SER A N 1
ATOM 659 C CA . SER A 1 90 ? -4.697 -23.263 -25.798 1.00 53.94 90 SER A CA 1
ATOM 660 C C . SER A 1 90 ? -6.203 -23.072 -25.535 1.00 53.94 90 SER A C 1
ATOM 662 O O . SER A 1 90 ? -6.927 -22.656 -26.442 1.00 53.94 90 SER A O 1
ATOM 664 N N . ASP A 1 91 ? -6.683 -23.353 -24.322 1.00 46.69 91 ASP A N 1
ATOM 665 C CA . ASP A 1 91 ? -8.090 -23.221 -23.930 1.00 46.69 91 ASP A CA 1
ATOM 666 C C . ASP A 1 91 ? -8.441 -21.863 -23.287 1.00 46.69 91 ASP A C 1
ATOM 668 O O . ASP A 1 91 ? -9.562 -21.385 -23.476 1.00 46.69 91 ASP A O 1
ATOM 672 N N . GLU A 1 92 ? -7.501 -21.172 -22.629 1.00 46.91 92 GLU A N 1
ATOM 673 C CA . GLU A 1 92 ? -7.741 -19.839 -22.037 1.00 46.91 92 GLU A CA 1
ATOM 674 C C . GLU A 1 92 ? -7.675 -18.713 -23.077 1.00 46.91 92 GLU A C 1
ATOM 676 O O . GLU A 1 92 ? -8.443 -17.746 -23.017 1.00 46.91 92 GLU A O 1
ATOM 681 N N . ALA A 1 93 ? -6.866 -18.896 -24.126 1.00 43.59 93 ALA A N 1
ATOM 682 C CA . ALA A 1 93 ? -6.828 -17.992 -25.269 1.00 43.59 93 ALA A CA 1
ATOM 683 C C . ALA A 1 93 ? -8.229 -17.814 -25.897 1.00 43.59 93 ALA A C 1
ATOM 685 O O . ALA A 1 93 ? -8.639 -16.692 -26.196 1.00 43.59 93 ALA A O 1
ATOM 686 N N . ARG A 1 94 ? -9.037 -18.883 -26.025 1.00 44.16 94 ARG A N 1
ATOM 687 C CA . ARG A 1 94 ? -10.384 -18.819 -26.643 1.00 44.16 94 ARG A CA 1
ATOM 688 C C . ARG A 1 94 ? -11.388 -17.941 -25.887 1.00 44.16 94 ARG A C 1
ATOM 690 O O . ARG A 1 94 ? -12.376 -17.521 -26.491 1.00 44.16 94 ARG A O 1
ATOM 697 N N . GLY A 1 95 ? -11.170 -17.674 -24.599 1.00 45.47 95 GLY A N 1
ATOM 698 C CA . GLY A 1 95 ? -11.998 -16.753 -23.816 1.00 45.47 95 GLY A CA 1
ATOM 699 C C . GLY A 1 95 ? -11.673 -15.287 -24.103 1.00 45.47 95 GLY A C 1
ATOM 700 O O . GLY A 1 95 ? -12.584 -14.477 -24.276 1.00 45.47 95 GLY A O 1
ATOM 701 N N . TYR A 1 96 ? -10.383 -14.970 -24.238 1.00 41.97 96 TYR A N 1
ATOM 702 C CA . TYR A 1 96 ? -9.879 -13.611 -24.452 1.00 41.97 96 TYR A CA 1
ATOM 703 C C . TYR A 1 96 ? -10.174 -13.084 -25.872 1.00 41.97 96 TYR A C 1
ATOM 705 O O . TYR A 1 96 ? -10.500 -11.911 -26.055 1.00 41.97 96 TYR A O 1
ATOM 713 N N . TRP A 1 97 ? -10.177 -13.962 -26.885 1.00 42.12 97 TRP A N 1
ATOM 714 C CA . TRP A 1 97 ? -10.422 -13.569 -28.283 1.00 42.12 97 TRP A CA 1
ATOM 715 C C . TRP A 1 97 ? -11.882 -13.200 -28.618 1.00 42.12 97 TRP A C 1
ATOM 717 O O . TRP A 1 97 ? -12.106 -12.555 -29.639 1.00 42.12 97 TRP A O 1
ATOM 727 N N . ARG A 1 98 ? -12.879 -13.490 -27.762 1.00 47.09 98 ARG A N 1
ATOM 728 C CA . ARG A 1 98 ? -14.282 -13.084 -28.029 1.00 47.09 98 ARG A CA 1
ATOM 729 C C . ARG A 1 98 ? -14.505 -11.567 -27.981 1.00 47.09 98 ARG A C 1
ATOM 731 O O . ARG A 1 98 ? -15.454 -11.077 -28.585 1.00 47.09 98 ARG A O 1
ATOM 738 N N . GLY A 1 99 ? -13.643 -10.818 -27.287 1.00 46.47 99 GLY A N 1
ATOM 739 C CA . GLY A 1 99 ? -13.677 -9.350 -27.300 1.00 46.47 99 GLY A CA 1
ATOM 740 C C . GLY A 1 99 ? -13.156 -8.745 -28.609 1.00 46.47 99 GLY A C 1
ATOM 741 O O . GLY A 1 99 ? -13.574 -7.658 -29.005 1.00 46.47 99 GLY A O 1
ATOM 742 N N . LEU A 1 100 ? -12.288 -9.469 -29.323 1.00 49.88 100 LEU A N 1
ATOM 743 C CA . LEU A 1 100 ? -11.674 -9.011 -30.571 1.00 49.88 100 LEU A CA 1
ATOM 744 C C . LEU A 1 100 ? -12.556 -9.250 -31.801 1.00 49.88 100 LEU A C 1
ATOM 746 O O . LEU A 1 100 ? -12.376 -8.555 -32.796 1.00 49.88 100 LEU A O 1
ATOM 750 N N . ASP A 1 101 ? -13.567 -10.120 -31.717 1.00 55.00 101 ASP A N 1
ATOM 751 C CA . ASP A 1 101 ? -14.581 -10.270 -32.773 1.00 55.00 101 ASP A CA 1
ATOM 752 C C . ASP A 1 101 ? -15.390 -8.973 -32.974 1.00 55.00 101 ASP A C 1
ATOM 754 O O . ASP A 1 101 ? -15.752 -8.623 -34.098 1.00 55.00 101 ASP A O 1
ATOM 758 N N . HIS A 1 102 ? -15.636 -8.207 -31.903 1.00 54.25 102 HIS A N 1
ATOM 759 C CA . HIS A 1 102 ? -16.316 -6.908 -31.988 1.00 54.25 102 HIS A CA 1
ATOM 760 C C . HIS A 1 102 ? -15.432 -5.849 -32.664 1.00 54.25 102 HIS A C 1
ATOM 762 O O . HIS A 1 102 ? -15.897 -5.104 -33.526 1.00 54.25 102 HIS A O 1
ATOM 768 N N . ILE A 1 103 ? -14.137 -5.835 -32.338 1.00 54.28 103 ILE A N 1
ATOM 769 C CA . ILE A 1 103 ? -13.154 -4.921 -32.936 1.00 54.28 103 ILE A CA 1
ATOM 770 C C . ILE A 1 103 ? -12.909 -5.278 -34.409 1.00 54.28 103 ILE A C 1
ATOM 772 O O . ILE A 1 103 ? -12.860 -4.387 -35.251 1.00 54.28 103 ILE A O 1
ATOM 776 N N . ALA A 1 104 ? -12.830 -6.564 -34.756 1.00 55.19 104 ALA A N 1
ATOM 777 C CA . ALA A 1 104 ? -12.699 -7.017 -36.140 1.00 55.19 104 ALA A CA 1
ATOM 778 C C . ALA A 1 104 ? -13.937 -6.660 -36.983 1.00 55.19 104 ALA A C 1
ATOM 780 O O . ALA A 1 104 ? -13.797 -6.204 -38.118 1.00 55.19 104 ALA A O 1
ATOM 781 N N . ASN A 1 105 ? -15.146 -6.795 -36.427 1.00 59.50 105 ASN A N 1
ATOM 782 C CA . ASN A 1 105 ? -16.379 -6.364 -37.092 1.00 59.50 105 ASN A CA 1
ATOM 783 C C . ASN A 1 105 ? -16.462 -4.838 -37.245 1.00 59.50 105 ASN A C 1
ATOM 785 O O . ASN A 1 105 ? -16.899 -4.368 -38.292 1.00 59.50 105 ASN A O 1
ATOM 789 N N . PHE A 1 106 ? -15.995 -4.066 -36.257 1.00 60.44 106 PHE A N 1
ATOM 790 C CA . PHE A 1 106 ? -15.886 -2.608 -36.360 1.00 60.44 106 PHE A CA 1
ATOM 791 C C . PHE A 1 106 ? -14.889 -2.195 -37.450 1.00 60.44 106 PHE A C 1
ATOM 793 O O . PHE A 1 106 ? -15.229 -1.395 -38.314 1.00 60.44 106 PHE A O 1
ATOM 800 N N . ILE A 1 107 ? -13.699 -2.804 -37.486 1.00 57.88 107 ILE A N 1
ATOM 801 C CA . ILE A 1 107 ? -12.681 -2.550 -38.519 1.00 57.88 107 ILE A CA 1
ATOM 802 C C . ILE A 1 107 ? -13.210 -2.892 -39.920 1.00 57.88 107 ILE A C 1
ATOM 804 O O . ILE A 1 107 ? -12.982 -2.127 -40.852 1.00 57.88 107 ILE A O 1
ATOM 808 N N . ASN A 1 108 ? -13.957 -3.990 -40.071 1.00 60.81 108 ASN A N 1
ATOM 809 C CA . ASN A 1 108 ? -14.578 -4.369 -41.345 1.00 60.81 108 ASN A CA 1
ATOM 810 C C . ASN A 1 108 ? -15.773 -3.478 -41.738 1.00 60.81 108 ASN A C 1
ATOM 812 O O . ASN A 1 108 ? -16.113 -3.409 -42.917 1.00 60.81 108 ASN A O 1
ATOM 816 N N . ALA A 1 109 ? -16.415 -2.810 -40.774 1.00 59.41 109 ALA A N 1
ATOM 817 C CA . ALA A 1 109 ? -17.505 -1.861 -41.006 1.00 59.41 109 ALA A CA 1
ATOM 818 C C . ALA A 1 109 ? -17.015 -0.431 -41.309 1.00 59.41 109 ALA A C 1
ATOM 820 O O . ALA A 1 109 ? -17.799 0.394 -41.781 1.00 59.41 109 ALA A O 1
ATOM 821 N N . LEU A 1 110 ? -15.736 -0.128 -41.058 1.00 60.19 110 LEU A N 1
ATOM 822 C CA . LEU A 1 110 ? -15.121 1.137 -41.448 1.00 60.19 110 LEU A CA 1
ATOM 823 C C . LEU A 1 110 ? -14.872 1.140 -42.964 1.00 60.19 110 LEU A C 1
ATOM 825 O O . LEU A 1 110 ? -14.030 0.404 -43.478 1.00 60.19 110 LEU A O 1
ATOM 829 N N . ASP A 1 111 ? -15.587 2.001 -43.690 1.00 59.81 111 ASP A N 1
ATOM 830 C CA . ASP A 1 111 ? -15.353 2.214 -45.118 1.00 59.81 111 ASP A CA 1
ATOM 831 C C . ASP A 1 111 ? -14.013 2.938 -45.330 1.00 59.81 111 ASP A C 1
ATOM 833 O O . ASP A 1 111 ? -13.900 4.165 -45.262 1.00 59.81 111 ASP A O 1
ATOM 837 N N . SER A 1 112 ? -12.973 2.144 -45.586 1.00 55.66 112 SER A N 1
ATOM 838 C CA . SER A 1 112 ? -11.602 2.609 -45.836 1.00 55.66 112 SER A CA 1
ATOM 839 C C . SER A 1 112 ? -11.452 3.553 -47.039 1.00 55.66 112 SER A C 1
ATOM 841 O O . SER A 1 112 ? -10.392 4.157 -47.198 1.00 55.66 112 SER A O 1
ATOM 843 N N . SER A 1 113 ? -12.490 3.722 -47.870 1.00 54.38 113 SER A N 1
ATOM 844 C CA . SER A 1 113 ? -12.487 4.671 -48.990 1.00 54.38 113 SER A CA 1
ATOM 845 C C . SER A 1 113 ? -12.920 6.095 -48.606 1.00 54.38 113 SER A C 1
ATOM 847 O O . SER A 1 113 ? -12.663 7.032 -49.363 1.00 54.38 113 SER A O 1
ATOM 849 N N . ALA A 1 114 ? -13.522 6.279 -47.424 1.00 56.78 114 ALA A N 1
ATOM 850 C CA . ALA A 1 114 ? -14.099 7.551 -46.979 1.00 56.78 114 ALA A CA 1
ATOM 851 C C . ALA A 1 114 ? -13.358 8.210 -45.799 1.00 56.78 114 ALA A C 1
ATOM 853 O O . ALA A 1 114 ? -13.670 9.347 -45.447 1.00 56.78 114 ALA A O 1
ATOM 854 N N . MET A 1 115 ? -12.382 7.528 -45.188 1.00 62.16 115 MET A N 1
ATOM 855 C CA . MET A 1 115 ? -11.673 8.009 -43.995 1.00 62.16 115 MET A CA 1
ATOM 856 C C . MET A 1 115 ? -10.158 8.008 -44.189 1.00 62.16 115 MET A C 1
ATOM 858 O O . MET A 1 115 ? -9.577 7.078 -44.746 1.00 62.16 115 MET A O 1
ATOM 862 N N . SER A 1 116 ? -9.486 9.038 -43.678 1.00 67.88 116 SER A N 1
ATOM 863 C CA . SER A 1 116 ? -8.025 9.066 -43.634 1.00 67.88 116 SER A CA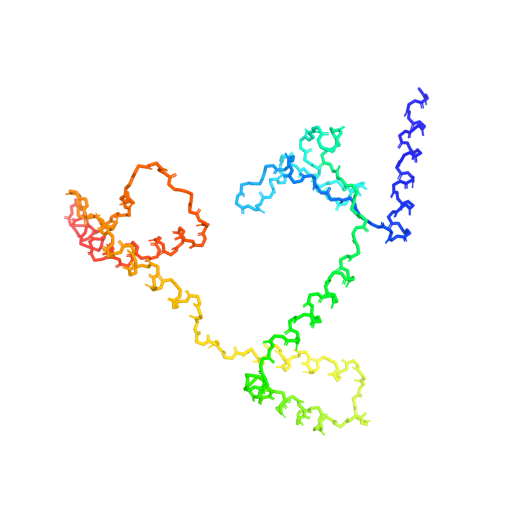 1
ATOM 864 C C . SER A 1 116 ? -7.483 8.096 -42.578 1.00 67.88 116 SER A C 1
ATOM 866 O O . SER A 1 116 ? -8.115 7.831 -41.553 1.00 67.88 116 SER A O 1
ATOM 868 N N . ALA A 1 117 ? -6.249 7.617 -42.765 1.00 54.78 117 ALA A N 1
ATOM 869 C CA . ALA A 1 117 ? -5.588 6.711 -41.817 1.00 54.78 117 ALA A CA 1
ATOM 870 C C . ALA A 1 117 ? -5.529 7.266 -40.376 1.00 54.78 117 ALA A C 1
ATOM 872 O O . ALA A 1 117 ? -5.535 6.508 -39.405 1.00 54.78 117 ALA A O 1
ATOM 873 N N . LYS A 1 118 ? -5.509 8.598 -40.221 1.00 62.47 118 LYS A N 1
ATOM 874 C CA . LYS A 1 118 ? -5.539 9.271 -38.915 1.00 62.47 118 LYS A CA 1
ATOM 875 C C . LYS A 1 118 ? -6.907 9.150 -38.234 1.00 62.47 118 LYS A C 1
ATOM 877 O O . LYS A 1 118 ? -6.967 8.955 -37.020 1.00 62.47 118 LYS A O 1
ATOM 882 N N . GLU A 1 119 ? -7.990 9.248 -38.997 1.00 65.25 119 GLU A N 1
ATOM 883 C CA . GLU A 1 119 ? -9.362 9.141 -38.488 1.00 65.25 119 GLU A CA 1
ATOM 884 C C . GLU A 1 119 ? -9.693 7.697 -38.108 1.00 65.25 119 GLU A C 1
ATOM 886 O O . GLU A 1 119 ? -10.237 7.466 -37.031 1.00 65.25 119 GLU A O 1
ATOM 891 N N . VAL A 1 120 ? -9.245 6.726 -38.911 1.00 61.78 120 VAL A N 1
ATOM 892 C CA . VAL A 1 120 ? -9.341 5.292 -38.586 1.00 61.78 120 VAL A CA 1
ATOM 893 C C . VAL A 1 120 ? -8.600 4.980 -37.283 1.00 61.78 120 VAL A C 1
ATOM 895 O O . VAL A 1 120 ? -9.162 4.363 -36.380 1.00 61.78 120 VAL A O 1
ATOM 898 N N . ARG A 1 121 ? -7.363 5.475 -37.127 1.00 65.81 121 ARG A N 1
ATOM 899 C CA . ARG A 1 121 ? -6.579 5.279 -35.897 1.00 65.81 121 ARG A CA 1
ATOM 900 C C . ARG A 1 121 ? -7.274 5.888 -34.676 1.00 65.81 121 ARG A C 1
ATOM 902 O O . ARG A 1 121 ? -7.321 5.255 -33.628 1.00 65.81 121 ARG A O 1
ATOM 909 N N . THR A 1 122 ? -7.836 7.088 -34.814 1.00 68.06 122 THR A N 1
ATOM 910 C CA . THR A 1 122 ? -8.538 7.779 -33.717 1.00 68.06 122 THR A CA 1
ATOM 911 C C . THR A 1 122 ? -9.815 7.040 -33.307 1.00 68.06 122 THR A C 1
ATOM 913 O O . THR A 1 122 ? -10.067 6.895 -32.114 1.00 68.06 122 THR A O 1
ATOM 916 N N . ALA A 1 123 ? -10.581 6.519 -34.271 1.00 67.19 123 ALA A N 1
ATOM 917 C CA . ALA A 1 123 ? -11.787 5.737 -34.006 1.00 67.19 123 ALA A CA 1
ATOM 918 C C . ALA A 1 123 ? -11.475 4.410 -33.293 1.00 67.19 123 ALA A C 1
ATOM 920 O O . ALA A 1 123 ? -12.139 4.074 -32.318 1.00 67.19 123 ALA A O 1
ATOM 921 N N . ILE A 1 124 ? -10.416 3.705 -33.713 1.00 64.31 124 ILE A N 1
ATOM 922 C CA . ILE A 1 124 ? -9.952 2.478 -33.045 1.00 64.31 124 ILE A CA 1
ATOM 923 C C . ILE A 1 124 ? -9.529 2.774 -31.601 1.00 64.31 124 ILE A C 1
ATOM 925 O O . ILE A 1 124 ? -9.922 2.052 -30.691 1.00 64.31 124 ILE A O 1
ATOM 929 N N . TYR A 1 125 ? -8.769 3.850 -31.362 1.00 57.62 125 TYR A N 1
ATOM 930 C CA . TYR A 1 125 ? -8.387 4.228 -29.997 1.00 57.62 125 TYR A CA 1
ATOM 931 C C . TYR A 1 125 ? -9.595 4.574 -29.122 1.00 57.62 125 TYR A C 1
ATOM 933 O O . TYR A 1 125 ? -9.628 4.163 -27.966 1.00 57.62 125 TYR A O 1
ATOM 941 N N . ALA A 1 126 ? -10.576 5.310 -29.652 1.00 65.44 126 ALA A N 1
ATOM 942 C CA . ALA A 1 126 ? -11.782 5.668 -28.910 1.00 65.44 126 ALA A CA 1
ATOM 943 C C . ALA A 1 126 ? -12.605 4.428 -28.522 1.00 65.44 126 ALA A C 1
ATOM 945 O O . ALA A 1 126 ? -13.002 4.311 -27.365 1.00 65.44 126 ALA A O 1
ATOM 946 N N . GLU A 1 127 ? -12.776 3.481 -29.447 1.00 64.50 127 GLU A N 1
ATOM 947 C CA . GLU A 1 127 ? -13.513 2.235 -29.206 1.00 64.50 127 GLU A CA 1
ATOM 948 C C . GLU A 1 127 ? -12.779 1.321 -28.210 1.00 64.50 127 GLU A C 1
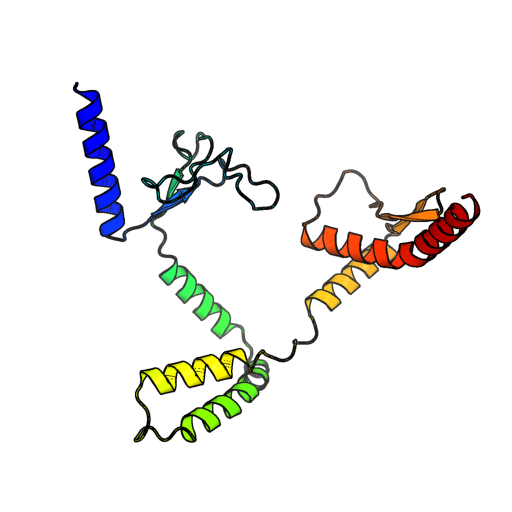ATOM 950 O O . GLU A 1 127 ? -13.391 0.772 -27.297 1.00 64.50 127 GLU A O 1
ATOM 955 N N . CYS A 1 128 ? -11.450 1.206 -28.313 1.00 55.25 128 CYS A N 1
ATOM 956 C CA . CYS A 1 128 ? -10.639 0.459 -27.346 1.00 55.25 128 CYS A CA 1
ATOM 957 C C . CYS A 1 128 ? -10.677 1.077 -25.938 1.00 55.25 128 CYS A C 1
ATOM 959 O O . CYS A 1 128 ? -10.586 0.355 -24.948 1.00 55.25 128 CYS A O 1
ATOM 961 N N . LEU A 1 129 ? -10.820 2.403 -25.829 1.00 55.84 129 LEU A N 1
ATOM 962 C CA . LEU A 1 129 ? -10.962 3.093 -24.544 1.00 55.84 129 LEU A CA 1
ATOM 963 C C . LEU A 1 129 ? -12.343 2.867 -23.909 1.00 55.84 129 LEU A C 1
ATOM 965 O O . LEU A 1 129 ? -12.444 2.813 -22.682 1.00 55.84 129 LEU A O 1
ATOM 969 N N . THR A 1 130 ? -13.401 2.718 -24.713 1.00 54.91 130 THR A N 1
ATOM 970 C CA . THR A 1 130 ? -14.759 2.415 -24.228 1.00 54.91 130 THR A CA 1
ATOM 971 C C . THR A 1 130 ? -14.988 0.925 -23.993 1.00 54.91 130 THR A C 1
ATOM 973 O O . THR A 1 130 ? -15.738 0.563 -23.088 1.00 54.91 130 THR A O 1
ATOM 976 N N . ALA A 1 131 ? -14.289 0.05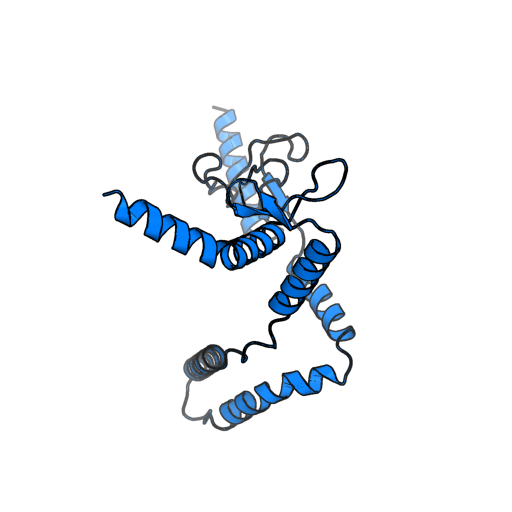7 -24.726 1.00 53.78 131 ALA A N 1
ATOM 977 C CA . ALA A 1 131 ? -14.224 -1.387 -24.515 1.00 53.78 131 ALA A CA 1
ATOM 978 C C . ALA A 1 131 ? -13.281 -1.750 -23.354 1.00 53.78 131 ALA A C 1
ATOM 980 O O . ALA A 1 131 ? -12.486 -2.687 -23.444 1.00 53.78 131 ALA A O 1
ATOM 981 N N . ARG A 1 132 ? -13.366 -1.003 -22.244 1.00 47.09 132 ARG A N 1
ATOM 982 C CA . ARG A 1 132 ? -12.707 -1.381 -20.994 1.00 47.09 132 ARG A CA 1
ATOM 983 C C . ARG A 1 132 ? -13.167 -2.808 -20.681 1.00 47.09 132 ARG A C 1
ATOM 985 O O . ARG A 1 132 ? -14.382 -3.018 -20.607 1.00 47.09 132 ARG A O 1
ATOM 992 N N . PRO A 1 133 ? -12.257 -3.790 -20.547 1.00 47.81 133 PRO A N 1
ATOM 993 C CA . PRO A 1 133 ? -12.673 -5.147 -20.243 1.00 47.81 133 PRO A CA 1
ATOM 994 C C . PRO A 1 133 ? -13.529 -5.090 -18.979 1.00 47.81 133 PRO A C 1
ATOM 996 O O . PRO A 1 133 ? -13.149 -4.437 -18.000 1.00 47.81 133 PRO A O 1
ATOM 999 N N . ALA A 1 134 ? -14.717 -5.702 -19.032 1.00 44.22 134 ALA A N 1
ATOM 1000 C CA . ALA A 1 134 ? -15.522 -5.922 -17.837 1.00 44.22 134 ALA A CA 1
ATOM 1001 C C . ALA A 1 134 ? -14.583 -6.487 -16.763 1.00 44.22 134 ALA A C 1
ATOM 1003 O O . ALA A 1 134 ? -13.767 -7.344 -17.119 1.00 44.22 134 ALA A O 1
ATOM 1004 N N . PRO A 1 135 ? -14.619 -5.981 -15.513 1.00 44.56 135 PRO A N 1
ATOM 1005 C CA . PRO A 1 135 ? -13.655 -6.389 -14.506 1.00 44.56 135 PRO A CA 1
ATOM 1006 C C . PRO A 1 135 ? -13.703 -7.910 -14.426 1.00 44.56 135 PRO A C 1
ATOM 1008 O O . PRO A 1 135 ? -14.734 -8.487 -14.070 1.00 44.56 135 PRO A O 1
ATOM 1011 N N . ALA A 1 136 ? -12.609 -8.550 -14.850 1.00 48.81 136 ALA A N 1
ATOM 1012 C CA . ALA A 1 136 ? -12.391 -9.957 -14.590 1.00 48.81 136 ALA A CA 1
ATOM 1013 C C . ALA A 1 136 ? -12.646 -10.144 -13.096 1.00 48.81 136 ALA A C 1
ATOM 1015 O O . ALA A 1 136 ? -12.240 -9.286 -12.310 1.00 48.81 136 ALA A O 1
ATOM 1016 N N . VAL A 1 137 ? -13.396 -11.185 -12.734 1.00 49.84 137 VAL A N 1
ATOM 1017 C CA . VAL A 1 137 ? -13.710 -11.542 -11.345 1.00 49.84 137 VAL A CA 1
ATOM 1018 C C . VAL A 1 137 ? -12.464 -11.276 -10.503 1.00 49.84 137 VAL A C 1
ATOM 1020 O O . VAL A 1 137 ? -11.426 -11.872 -10.776 1.00 49.84 137 VAL A O 1
ATOM 1023 N N . ASP A 1 138 ? -12.539 -10.272 -9.627 1.00 64.31 138 ASP A N 1
ATOM 1024 C CA . ASP A 1 138 ? -11.370 -9.544 -9.133 1.00 64.31 138 ASP A CA 1
ATOM 1025 C C . ASP A 1 138 ? -10.420 -10.488 -8.389 1.00 64.31 138 ASP A C 1
ATOM 1027 O O . ASP A 1 138 ? -10.634 -10.819 -7.222 1.00 64.31 138 ASP A O 1
ATOM 1031 N N . ALA A 1 139 ? -9.386 -10.959 -9.088 1.00 61.75 139 ALA A N 1
ATOM 1032 C CA . ALA A 1 139 ? -8.398 -11.878 -8.541 1.00 61.75 139 ALA A CA 1
ATOM 1033 C C . ALA A 1 139 ? -7.779 -11.314 -7.252 1.00 61.75 139 ALA A C 1
ATOM 1035 O O . ALA A 1 139 ? -7.513 -12.071 -6.319 1.00 61.75 139 ALA A O 1
ATOM 1036 N N . THR A 1 140 ? -7.675 -9.983 -7.146 1.00 76.88 140 THR A N 1
ATOM 1037 C CA . THR A 1 140 ? -7.146 -9.316 -5.955 1.00 76.88 140 THR A CA 1
ATOM 1038 C C . THR A 1 140 ? -8.103 -9.390 -4.764 1.00 76.88 140 THR A C 1
ATOM 1040 O O . THR A 1 140 ? -7.656 -9.562 -3.630 1.00 76.88 140 THR A O 1
ATOM 1043 N N . ALA A 1 141 ? -9.420 -9.371 -4.995 1.00 79.56 141 ALA A N 1
ATOM 1044 C CA . ALA A 1 141 ? -10.414 -9.555 -3.939 1.00 79.56 141 ALA A CA 1
ATOM 1045 C C . ALA A 1 141 ? -10.417 -10.991 -3.392 1.00 79.56 141 ALA A C 1
ATOM 1047 O O . ALA A 1 141 ? -10.569 -11.195 -2.186 1.00 79.56 141 ALA A O 1
ATOM 1048 N N . LEU A 1 142 ? -10.220 -11.994 -4.256 1.00 84.81 142 LEU A N 1
ATOM 1049 C CA . LEU A 1 142 ? -10.117 -13.390 -3.820 1.00 84.81 142 LEU A CA 1
ATOM 1050 C C . LEU A 1 142 ? -8.845 -13.630 -2.993 1.00 84.81 142 LEU A C 1
ATOM 1052 O O . LEU A 1 142 ? -8.889 -14.333 -1.982 1.00 84.81 142 LEU A O 1
ATOM 1056 N N . GLU A 1 143 ? -7.721 -13.046 -3.404 1.00 85.19 143 GLU A N 1
ATOM 1057 C CA . GLU A 1 143 ? -6.463 -13.108 -2.655 1.00 85.19 143 GLU A CA 1
ATOM 1058 C C . GLU A 1 143 ? -6.570 -12.407 -1.298 1.00 85.19 143 GLU A C 1
ATOM 1060 O O . GLU A 1 143 ? -6.183 -12.989 -0.283 1.00 85.19 143 GLU A O 1
ATOM 1065 N N . ALA A 1 144 ? -7.165 -11.211 -1.256 1.00 91.19 144 ALA A N 1
ATOM 1066 C CA . ALA A 1 144 ? -7.431 -10.498 -0.010 1.00 91.19 144 ALA A CA 1
ATOM 1067 C C . ALA A 1 144 ? -8.300 -11.334 0.944 1.00 91.19 144 ALA A C 1
ATOM 1069 O O . ALA A 1 144 ? -7.976 -11.457 2.125 1.00 91.19 144 ALA A O 1
ATOM 1070 N N . ALA A 1 145 ? -9.355 -11.978 0.431 1.00 91.69 145 ALA A N 1
ATOM 1071 C CA . ALA A 1 145 ? -10.231 -12.832 1.230 1.00 91.69 145 ALA A CA 1
ATOM 1072 C C . ALA A 1 145 ? -9.489 -14.034 1.839 1.00 91.69 145 ALA A C 1
ATOM 1074 O O . ALA A 1 145 ? -9.622 -14.292 3.034 1.00 91.69 145 ALA A O 1
ATOM 1075 N N . ARG A 1 146 ? -8.662 -14.733 1.049 1.00 92.00 146 ARG A N 1
ATOM 1076 C CA . ARG A 1 146 ? -7.835 -15.854 1.541 1.00 92.00 146 ARG A CA 1
ATOM 1077 C C . ARG A 1 146 ? -6.864 -15.414 2.628 1.00 92.00 146 ARG A C 1
ATOM 1079 O O . ARG A 1 146 ? -6.619 -16.141 3.587 1.00 92.00 146 ARG A O 1
ATOM 1086 N N . PHE A 1 147 ? -6.295 -14.228 2.465 1.00 91.75 147 PHE A N 1
ATOM 1087 C CA . PHE A 1 147 ? -5.346 -13.691 3.420 1.00 91.75 147 PHE A CA 1
ATOM 1088 C C . PHE A 1 147 ? -6.017 -13.331 4.754 1.00 91.75 147 PHE A C 1
ATOM 1090 O O . PHE A 1 147 ? -5.519 -13.715 5.812 1.00 91.75 147 PHE A O 1
ATOM 1097 N N . VAL A 1 148 ? -7.190 -12.689 4.710 1.00 95.38 148 VAL A N 1
ATOM 1098 C CA . VAL A 1 148 ? -8.010 -12.423 5.904 1.00 95.38 148 VAL A CA 1
ATOM 1099 C C . VAL A 1 148 ? -8.421 -13.726 6.595 1.00 95.38 148 VAL A C 1
ATOM 1101 O O . VAL A 1 148 ? -8.284 -13.830 7.811 1.00 95.38 148 VAL A O 1
ATOM 1104 N N . GLU A 1 149 ? -8.847 -14.741 5.838 1.00 96.06 149 GLU A N 1
ATOM 1105 C CA . GLU A 1 149 ? -9.195 -16.063 6.379 1.00 96.06 149 GLU A CA 1
ATOM 1106 C C . GLU A 1 149 ? -8.006 -16.718 7.101 1.00 96.06 149 GLU A C 1
ATOM 1108 O O . GLU A 1 149 ? -8.154 -17.248 8.204 1.00 96.06 149 GLU A O 1
ATOM 1113 N N . SER A 1 150 ? -6.805 -16.632 6.524 1.00 93.88 150 SER A N 1
ATOM 1114 C CA . SER A 1 150 ? -5.581 -17.130 7.158 1.00 93.88 150 SER A CA 1
ATOM 1115 C C . SER A 1 150 ? -5.290 -16.414 8.483 1.00 93.88 150 SER A C 1
ATOM 1117 O O . SER A 1 150 ? -5.002 -17.077 9.485 1.00 93.88 150 SER A O 1
ATOM 1119 N N . ALA A 1 151 ? -5.391 -15.083 8.513 1.00 93.56 151 ALA A N 1
ATOM 1120 C CA . ALA A 1 151 ? -5.181 -14.281 9.720 1.00 93.56 151 ALA A CA 1
ATOM 1121 C C . ALA A 1 151 ? -6.226 -14.584 10.812 1.00 93.56 151 ALA A C 1
ATOM 1123 O O . ALA A 1 151 ? -5.874 -14.734 11.984 1.00 93.56 151 ALA A O 1
ATOM 1124 N N . ASP A 1 152 ? -7.497 -14.757 10.434 1.00 95.38 152 ASP A N 1
ATOM 1125 C CA . ASP A 1 152 ? -8.560 -15.194 11.348 1.00 95.38 152 ASP A CA 1
ATOM 1126 C C . ASP A 1 152 ? -8.274 -16.580 11.928 1.00 95.38 152 ASP A C 1
ATOM 1128 O O . ASP A 1 152 ? -8.358 -16.776 13.141 1.00 95.38 152 ASP A O 1
ATOM 1132 N N . SER A 1 153 ? -7.883 -17.539 11.081 1.00 95.12 153 SER A N 1
ATOM 1133 C CA . SER A 1 153 ? -7.567 -18.905 11.520 1.00 95.12 153 SER A CA 1
ATOM 1134 C C . SER A 1 153 ? -6.386 -18.958 12.495 1.00 95.12 153 SER A C 1
ATOM 1136 O O . SER A 1 153 ? -6.322 -19.840 13.352 1.00 95.12 153 SER A O 1
ATOM 1138 N N . SER A 1 154 ? -5.487 -17.978 12.394 1.00 93.19 154 SER A N 1
ATOM 1139 C CA . SER A 1 154 ? -4.314 -17.824 13.253 1.00 93.19 154 SER A CA 1
ATOM 1140 C C . SER A 1 154 ? -4.604 -17.005 14.518 1.00 93.19 154 SER A C 1
ATOM 1142 O O . SER A 1 154 ? -3.729 -16.871 15.372 1.00 93.19 154 SER A O 1
ATOM 1144 N N . GLY A 1 155 ? -5.823 -16.473 14.673 1.00 95.31 155 GLY A N 1
ATOM 1145 C CA . GLY A 1 155 ? -6.206 -15.656 15.826 1.00 95.31 155 GLY A CA 1
ATOM 1146 C C . GLY A 1 155 ? -5.473 -14.315 15.887 1.00 95.31 155 GLY A C 1
ATOM 1147 O O . GLY A 1 155 ? -5.191 -13.813 16.974 1.00 95.31 155 GLY A O 1
ATOM 1148 N N . GLU A 1 156 ? -5.120 -13.748 14.732 1.00 94.94 156 GLU A N 1
ATOM 1149 C CA . GLU A 1 156 ? -4.352 -12.501 14.663 1.00 94.94 156 GLU A CA 1
ATOM 1150 C C . GLU A 1 156 ? -5.232 -11.255 14.775 1.00 94.94 156 GLU A C 1
ATOM 1152 O O . GLU A 1 156 ? -4.744 -10.192 15.137 1.00 94.94 156 GLU A O 1
ATOM 1157 N N . PHE A 1 157 ? -6.537 -11.350 14.524 1.00 96.69 157 PHE A N 1
ATOM 1158 C CA . PHE A 1 157 ? -7.461 -10.263 14.837 1.00 96.69 157 PHE A CA 1
ATOM 1159 C C . PHE A 1 157 ? -7.934 -10.372 16.285 1.00 96.69 157 PHE A C 1
ATOM 1161 O O . PHE A 1 157 ? -8.660 -11.298 16.647 1.00 96.69 157 PHE A O 1
ATOM 1168 N N . VAL A 1 158 ? -7.543 -9.404 17.110 1.00 96.06 158 VAL A N 1
ATOM 1169 C CA . VAL A 1 158 ? -7.795 -9.402 18.555 1.00 96.06 158 VAL A CA 1
ATOM 1170 C C . VAL A 1 158 ? -8.636 -8.188 18.920 1.00 96.06 158 VAL A C 1
ATOM 1172 O O . VAL A 1 158 ? -8.365 -7.079 18.469 1.00 96.06 158 VAL A O 1
ATOM 1175 N N . THR A 1 159 ? -9.663 -8.379 19.744 1.00 97.38 159 THR A N 1
ATOM 1176 C CA . THR A 1 159 ? -10.420 -7.266 20.329 1.00 97.38 159 THR A CA 1
ATOM 1177 C C . THR A 1 159 ? -9.678 -6.740 21.552 1.00 97.38 159 THR A C 1
ATOM 1179 O O . THR A 1 159 ? -9.432 -7.495 22.492 1.00 97.38 159 THR A O 1
ATOM 1182 N N . GLY A 1 160 ? -9.312 -5.462 21.529 1.00 94.75 160 GLY A N 1
ATOM 1183 C CA . GLY A 1 160 ? -8.728 -4.763 22.666 1.00 94.75 160 GLY A CA 1
ATOM 1184 C C . GLY A 1 160 ? -9.753 -4.459 23.758 1.00 94.75 160 GLY A C 1
ATOM 1185 O O . GLY A 1 160 ? -10.966 -4.540 23.553 1.00 94.75 160 GLY A O 1
ATOM 1186 N N . ASP A 1 161 ? -9.258 -4.054 24.928 1.00 95.38 161 ASP A N 1
ATOM 1187 C CA . ASP A 1 161 ? -10.097 -3.663 26.073 1.00 95.38 161 ASP A CA 1
ATOM 1188 C C . ASP A 1 161 ? -10.977 -2.432 25.779 1.00 95.38 161 ASP A C 1
ATOM 1190 O O . ASP A 1 161 ? -11.977 -2.189 26.454 1.00 95.38 161 ASP A O 1
ATOM 1194 N N . ASP A 1 162 ? -10.614 -1.652 24.759 1.00 93.69 162 ASP A N 1
ATOM 1195 C CA . ASP A 1 162 ? -11.358 -0.497 24.259 1.00 93.69 162 ASP A CA 1
ATOM 1196 C C . ASP A 1 162 ? -12.479 -0.867 23.272 1.00 93.69 162 ASP A C 1
ATOM 1198 O O . ASP A 1 162 ? -13.175 0.021 22.774 1.00 93.69 162 ASP A O 1
ATOM 1202 N N . GLY A 1 163 ? -12.661 -2.160 22.987 1.00 93.75 163 GLY A N 1
ATOM 1203 C CA . GLY A 1 163 ? -13.663 -2.688 22.065 1.00 93.75 163 GLY A CA 1
ATOM 1204 C C . GLY A 1 163 ? -13.268 -2.619 20.589 1.00 93.75 163 GLY A C 1
ATOM 1205 O O . GLY A 1 163 ? -14.012 -3.135 19.752 1.00 93.75 163 GLY A O 1
ATOM 1206 N N . PHE A 1 164 ? -12.117 -2.031 20.247 1.00 97.19 164 PHE A N 1
ATOM 1207 C CA . PHE A 1 164 ? -11.621 -2.036 18.875 1.00 97.19 164 PHE A CA 1
ATOM 1208 C C . PHE A 1 164 ? -10.954 -3.370 18.549 1.00 97.19 164 PHE A C 1
ATOM 1210 O O . PHE A 1 164 ? -10.194 -3.934 19.334 1.00 97.19 164 PHE A O 1
ATOM 1217 N N . VAL A 1 165 ? -11.224 -3.880 17.353 1.00 97.69 165 VAL A N 1
ATOM 1218 C CA . VAL A 1 165 ? -10.457 -4.973 16.765 1.00 97.69 165 VAL A CA 1
ATOM 1219 C C . VAL A 1 165 ? -9.161 -4.397 16.209 1.00 97.69 165 VAL A C 1
ATOM 1221 O O . VAL A 1 165 ? -9.181 -3.401 15.485 1.00 97.69 165 VAL A O 1
ATOM 1224 N N . VAL A 1 166 ? -8.046 -5.042 16.530 1.00 96.75 166 VAL A N 1
ATOM 1225 C CA . VAL A 1 166 ? -6.710 -4.739 16.016 1.00 96.75 166 VAL A CA 1
ATOM 1226 C C . VAL A 1 166 ? -6.106 -5.984 15.379 1.00 96.75 166 VAL A C 1
ATOM 1228 O O . VAL A 1 166 ? -6.464 -7.109 15.725 1.00 96.75 166 VAL A O 1
ATOM 1231 N N . TYR A 1 167 ? -5.180 -5.785 14.444 1.00 94.94 167 TYR A N 1
ATOM 1232 C CA . TYR A 1 167 ? -4.352 -6.868 13.925 1.00 94.94 167 TYR A CA 1
ATOM 1233 C C . TYR A 1 167 ? -3.100 -7.014 14.800 1.00 94.94 167 TYR A C 1
ATOM 1235 O O . TYR A 1 167 ? -2.339 -6.062 14.976 1.00 94.94 167 TYR A O 1
ATOM 1243 N N . TRP A 1 168 ? -2.909 -8.202 15.365 1.00 93.75 168 TRP A N 1
ATOM 1244 C CA . TRP A 1 168 ? -1.836 -8.573 16.276 1.00 93.75 168 TRP A CA 1
ATOM 1245 C C . TRP A 1 168 ? -1.239 -9.925 15.848 1.00 93.75 168 TRP A C 1
ATOM 1247 O O . TRP A 1 168 ? -1.758 -10.979 16.232 1.00 93.75 168 TRP A O 1
ATOM 1257 N N . PRO A 1 169 ? -0.163 -9.923 15.041 1.00 91.00 169 PRO A N 1
ATOM 1258 C CA . PRO A 1 169 ? 0.413 -11.152 14.506 1.00 91.00 169 PRO A CA 1
ATOM 1259 C C . PRO A 1 169 ? 0.939 -12.049 15.631 1.00 91.00 169 PRO A C 1
ATOM 1261 O O . PRO A 1 169 ? 1.618 -11.587 16.554 1.00 91.00 169 PRO A O 1
ATOM 1264 N N . GLN A 1 170 ? 0.632 -13.344 15.556 1.00 87.12 170 GLN A N 1
ATOM 1265 C CA . GLN A 1 170 ? 1.002 -14.308 16.593 1.00 87.12 170 GLN A CA 1
ATOM 1266 C C . GLN A 1 170 ? 2.371 -14.927 16.268 1.00 87.12 170 GLN A C 1
ATOM 1268 O O . GLN A 1 170 ? 2.500 -15.742 15.360 1.00 87.12 170 GLN A O 1
ATOM 1273 N N . GLY A 1 171 ? 3.421 -14.555 17.011 1.00 80.81 171 GLY A N 1
ATOM 1274 C CA . GLY A 1 171 ? 4.764 -15.128 16.843 1.00 80.81 171 GLY A CA 1
ATOM 1275 C C . GLY A 1 171 ? 5.912 -14.213 17.281 1.00 80.81 171 GLY A C 1
ATOM 1276 O O . GLY A 1 171 ? 5.735 -13.018 17.511 1.00 80.81 171 GLY A O 1
ATOM 1277 N N . PHE A 1 172 ? 7.118 -14.779 17.412 1.00 47.50 172 PHE A N 1
ATOM 1278 C CA . PHE A 1 172 ? 8.332 -14.015 17.718 1.00 47.50 172 PHE A CA 1
ATOM 1279 C C . PHE A 1 172 ? 8.859 -13.322 16.453 1.00 47.50 172 PHE A C 1
ATOM 1281 O O . PHE A 1 172 ? 9.416 -13.978 15.578 1.00 47.50 172 PHE A O 1
ATOM 1288 N N . GLY A 1 173 ? 8.764 -11.989 16.414 1.00 57.44 173 GLY A N 1
ATOM 1289 C CA . GLY A 1 173 ? 9.718 -11.165 15.666 1.00 57.44 173 GLY A CA 1
ATOM 1290 C C . GLY A 1 173 ? 9.187 -10.435 14.440 1.00 57.44 173 GLY A C 1
ATOM 1291 O O . GLY A 1 173 ? 9.721 -10.658 13.365 1.00 57.44 173 GLY A O 1
ATOM 1292 N N . GLY A 1 174 ? 8.208 -9.538 14.627 1.00 59.88 174 GLY A N 1
ATOM 1293 C CA . GLY A 1 174 ? 7.922 -8.409 13.726 1.00 59.88 174 GLY A CA 1
ATOM 1294 C C . GLY A 1 174 ? 8.134 -8.698 12.238 1.00 59.88 174 GLY A C 1
ATOM 1295 O O . GLY A 1 174 ? 9.209 -8.440 11.703 1.00 59.88 174 GLY A O 1
ATOM 1296 N N . GLY A 1 175 ? 7.110 -9.232 11.575 1.00 71.19 175 GLY A N 1
ATOM 1297 C CA . GLY A 1 175 ? 7.147 -9.443 10.130 1.00 71.19 175 GLY A CA 1
ATOM 1298 C C . GLY A 1 175 ? 7.148 -8.122 9.355 1.00 71.19 175 GLY A C 1
ATOM 1299 O O . GLY A 1 175 ? 6.587 -7.122 9.802 1.00 71.19 175 GLY A O 1
ATOM 1300 N N . ALA A 1 176 ? 7.761 -8.129 8.173 1.00 81.00 176 ALA A N 1
ATOM 1301 C CA . ALA A 1 176 ? 7.572 -7.074 7.186 1.00 81.00 176 ALA A CA 1
ATOM 1302 C C . ALA A 1 176 ? 6.350 -7.418 6.325 1.00 81.00 176 ALA A C 1
ATOM 1304 O O . ALA A 1 176 ? 6.279 -8.504 5.750 1.00 81.00 176 ALA A O 1
ATOM 1305 N N . PHE A 1 177 ? 5.400 -6.492 6.228 1.00 87.19 177 PHE A N 1
ATOM 1306 C CA . PHE A 1 177 ? 4.245 -6.611 5.343 1.00 87.19 177 PHE A CA 1
ATOM 1307 C C . PHE A 1 177 ? 4.427 -5.711 4.126 1.00 87.19 177 PHE A C 1
ATOM 1309 O O . PHE A 1 177 ? 4.986 -4.619 4.227 1.00 87.19 177 PHE A O 1
ATOM 1316 N N . SER A 1 178 ? 3.932 -6.157 2.971 1.00 89.56 178 SER A N 1
ATOM 1317 C CA . SER A 1 178 ? 3.869 -5.296 1.790 1.00 89.56 178 SER A CA 1
ATOM 1318 C C . SER A 1 178 ? 2.821 -4.192 1.981 1.00 89.56 178 SER A C 1
ATOM 1320 O O . SER A 1 178 ? 1.867 -4.359 2.745 1.00 89.56 178 SER A O 1
ATOM 1322 N N . ALA A 1 179 ? 2.945 -3.085 1.244 1.00 86.81 179 ALA A N 1
ATOM 1323 C CA . ALA A 1 179 ? 1.947 -2.011 1.265 1.00 86.81 179 ALA A CA 1
ATOM 1324 C C . ALA A 1 179 ? 0.541 -2.509 0.879 1.00 86.81 179 ALA A C 1
ATOM 1326 O O . ALA A 1 179 ? -0.449 -2.104 1.487 1.00 86.81 179 ALA A O 1
ATOM 1327 N N . TRP A 1 180 ? 0.453 -3.434 -0.083 1.00 91.56 180 TRP A N 1
ATOM 1328 C CA . TRP A 1 180 ? -0.812 -4.068 -0.460 1.00 91.56 180 TRP A CA 1
ATOM 1329 C C . TRP A 1 180 ? -1.417 -4.853 0.710 1.00 91.56 180 TRP A C 1
ATOM 1331 O O . TRP A 1 180 ? -2.586 -4.681 1.038 1.00 91.56 180 TRP A O 1
ATOM 1341 N N . THR A 1 181 ? -0.602 -5.644 1.409 1.00 89.50 181 THR A N 1
ATOM 1342 C CA . THR A 1 181 ? -1.035 -6.420 2.578 1.00 89.50 181 THR A CA 1
ATOM 1343 C C . THR A 1 181 ? -1.535 -5.519 3.708 1.00 89.50 181 THR A C 1
ATOM 1345 O O . THR A 1 181 ? -2.590 -5.769 4.287 1.00 89.50 181 THR A O 1
ATOM 1348 N N . LEU A 1 182 ? -0.809 -4.434 3.992 1.00 91.31 182 LEU A N 1
ATOM 1349 C CA . LEU A 1 182 ? -1.222 -3.436 4.979 1.00 91.31 182 LEU A CA 1
ATOM 1350 C C . LEU A 1 182 ? -2.552 -2.782 4.600 1.00 91.31 182 LEU A C 1
ATOM 1352 O O . LEU A 1 182 ? -3.375 -2.522 5.476 1.00 91.31 182 LEU A O 1
ATOM 1356 N N . ARG A 1 183 ? -2.787 -2.551 3.303 1.00 93.69 183 ARG A N 1
ATOM 1357 C CA . ARG A 1 183 ? -4.063 -2.020 2.827 1.00 93.69 183 ARG A CA 1
ATOM 1358 C C . ARG A 1 183 ? -5.210 -2.997 3.071 1.00 93.69 183 ARG A C 1
ATOM 1360 O O . ARG A 1 183 ? -6.235 -2.575 3.596 1.00 93.69 183 ARG A O 1
ATOM 1367 N N . VAL A 1 184 ? -5.012 -4.282 2.773 1.00 93.88 184 VAL A N 1
ATOM 1368 C CA . VAL A 1 184 ? -6.002 -5.335 3.056 1.00 93.88 184 VAL A CA 1
ATOM 1369 C C . VAL A 1 184 ? -6.346 -5.376 4.548 1.00 93.88 184 VAL A C 1
ATOM 1371 O O . VAL A 1 184 ? -7.522 -5.421 4.901 1.00 93.88 184 VAL A O 1
ATOM 1374 N N . PHE A 1 185 ? -5.347 -5.291 5.433 1.00 94.19 185 PHE A N 1
ATOM 1375 C CA . PHE A 1 185 ? -5.598 -5.218 6.874 1.00 94.19 185 PHE A CA 1
ATOM 1376 C C . PHE A 1 185 ? -6.372 -3.966 7.277 1.00 94.19 185 PHE A C 1
ATOM 1378 O O . PHE A 1 185 ? -7.298 -4.068 8.073 1.00 94.19 185 PHE A O 1
ATOM 1385 N N . ALA A 1 186 ? -6.018 -2.799 6.740 1.00 95.12 186 ALA A N 1
ATOM 1386 C CA . ALA A 1 186 ? -6.708 -1.554 7.057 1.00 95.12 186 ALA A CA 1
ATOM 1387 C C . ALA A 1 186 ? -8.189 -1.610 6.654 1.00 95.12 186 ALA A C 1
ATOM 1389 O O . ALA A 1 186 ? -9.053 -1.331 7.481 1.00 95.12 186 ALA A O 1
ATOM 1390 N N . ASP A 1 187 ? -8.479 -2.046 5.426 1.00 95.44 187 ASP A N 1
ATOM 1391 C CA . ASP A 1 187 ? -9.853 -2.158 4.925 1.00 95.44 187 ASP A CA 1
ATOM 1392 C C . ASP A 1 187 ? -10.675 -3.163 5.757 1.00 95.44 187 ASP A C 1
ATOM 1394 O O . ASP A 1 187 ? -11.843 -2.923 6.077 1.00 95.44 187 ASP A O 1
ATOM 1398 N N . GLU A 1 188 ? -10.058 -4.271 6.173 1.00 97.25 188 GLU A N 1
ATOM 1399 C CA . GLU A 1 188 ? -10.713 -5.267 7.018 1.00 97.25 188 GLU A CA 1
ATOM 1400 C C . GLU A 1 188 ? -10.945 -4.770 8.456 1.00 97.25 188 GLU A C 1
ATOM 1402 O O . GLU A 1 188 ? -12.008 -5.014 9.037 1.00 97.25 188 GLU A O 1
ATOM 1407 N N . LEU A 1 189 ? -9.994 -4.032 9.035 1.00 97.19 189 LEU A N 1
ATOM 1408 C CA . LEU A 1 189 ? -10.148 -3.410 10.352 1.00 97.19 189 LEU A CA 1
ATOM 1409 C C . LEU A 1 189 ? -11.232 -2.328 10.334 1.00 97.19 189 LEU A C 1
ATOM 1411 O O . LEU A 1 189 ? -12.057 -2.297 11.247 1.00 97.19 189 LEU A O 1
ATOM 1415 N N . ASP A 1 190 ? -11.292 -1.499 9.290 1.00 97.06 190 ASP A N 1
ATOM 1416 C CA . ASP A 1 190 ? -12.359 -0.510 9.099 1.00 97.06 190 ASP A CA 1
ATOM 1417 C C . ASP A 1 190 ? -13.730 -1.194 9.053 1.00 97.06 190 ASP A C 1
ATOM 1419 O O . ASP A 1 190 ? -14.663 -0.793 9.758 1.00 97.06 190 ASP A O 1
ATOM 1423 N N . ARG A 1 191 ? -13.847 -2.291 8.291 1.00 97.69 191 ARG A N 1
ATOM 1424 C CA . ARG A 1 191 ? -15.080 -3.082 8.200 1.00 97.69 191 ARG A CA 1
ATOM 1425 C C . ARG A 1 191 ? -15.505 -3.647 9.558 1.00 97.69 191 ARG A C 1
ATOM 1427 O O . ARG A 1 191 ? -16.687 -3.573 9.901 1.00 97.69 191 ARG A O 1
ATOM 1434 N N . ARG A 1 192 ? -14.574 -4.220 10.330 1.00 97.62 192 ARG A N 1
ATOM 1435 C CA . ARG A 1 192 ? -14.861 -4.807 11.655 1.00 97.62 192 ARG A CA 1
ATOM 1436 C C . ARG A 1 192 ? -15.214 -3.746 12.693 1.00 97.62 192 ARG A C 1
ATOM 1438 O O . ARG A 1 192 ? -16.128 -3.948 13.490 1.00 97.62 192 ARG A O 1
ATOM 1445 N N . ASN A 1 193 ? -14.528 -2.608 12.660 1.00 97.94 193 ASN A N 1
ATOM 1446 C CA . ASN A 1 193 ? -14.677 -1.550 13.654 1.00 97.94 193 ASN A CA 1
ATOM 1447 C C . ASN A 1 193 ? -15.818 -0.573 13.353 1.00 97.94 193 ASN A C 1
ATOM 1449 O O . ASN A 1 193 ? -16.204 0.182 14.244 1.00 97.94 193 ASN A O 1
ATOM 1453 N N . ALA A 1 194 ? -16.407 -0.602 12.153 1.00 97.19 194 ALA A N 1
ATOM 1454 C CA . ALA A 1 194 ? -17.471 0.317 11.746 1.00 97.19 194 ALA A CA 1
ATOM 1455 C C . ALA A 1 194 ? -18.636 0.403 12.753 1.00 97.19 194 ALA A C 1
ATOM 1457 O O . ALA A 1 194 ? -19.097 1.496 13.086 1.00 97.19 194 ALA A O 1
ATOM 1458 N N . GLY A 1 195 ? -19.096 -0.737 13.282 1.00 96.12 195 GLY A N 1
ATOM 1459 C CA . GLY A 1 195 ? -20.196 -0.770 14.254 1.00 96.12 195 GLY A CA 1
ATOM 1460 C C . GLY A 1 195 ? -19.831 -0.152 15.609 1.00 96.12 195 GLY A C 1
ATOM 1461 O O . GLY A 1 195 ? -20.621 0.596 16.195 1.00 96.12 195 GLY A O 1
ATOM 1462 N N . TRP A 1 196 ? -18.618 -0.424 16.094 1.00 95.88 196 TRP A N 1
ATOM 1463 C CA . TRP A 1 196 ? -18.121 0.144 17.345 1.00 95.88 196 TRP A CA 1
ATOM 1464 C C . TRP A 1 196 ? -17.865 1.646 17.215 1.00 95.88 196 TRP A C 1
ATOM 1466 O O . TRP A 1 196 ? -18.338 2.427 18.041 1.00 95.88 196 TRP A O 1
ATOM 1476 N N . ALA A 1 197 ? -17.227 2.067 16.121 1.00 94.25 197 ALA A N 1
ATOM 1477 C CA . ALA A 1 197 ? -16.990 3.471 15.806 1.00 94.25 197 ALA A CA 1
ATOM 1478 C C . ALA A 1 197 ? -18.301 4.274 15.746 1.00 94.25 197 ALA A C 1
ATOM 1480 O O . ALA A 1 197 ? -18.387 5.363 16.318 1.00 94.25 197 ALA A O 1
ATOM 1481 N N . ALA A 1 198 ? -19.351 3.718 15.130 1.00 95.25 198 ALA A N 1
ATOM 1482 C CA . ALA A 1 198 ? -20.675 4.339 15.106 1.00 95.25 198 ALA A CA 1
ATOM 1483 C C . ALA A 1 198 ? -21.285 4.477 16.514 1.00 95.25 198 ALA A C 1
ATOM 1485 O O . ALA A 1 198 ? -21.851 5.520 16.849 1.00 95.25 198 ALA A O 1
ATOM 1486 N N . SER A 1 199 ? -21.135 3.452 17.358 1.00 95.06 199 SER A N 1
ATOM 1487 C CA . SER A 1 199 ? -21.638 3.456 18.740 1.00 95.06 199 SER A CA 1
ATOM 1488 C C . SER A 1 199 ? -20.922 4.496 19.607 1.00 95.06 199 SER A C 1
ATOM 1490 O O . SER A 1 199 ? -21.564 5.257 20.333 1.00 95.06 199 SER A O 1
ATOM 1492 N N . LEU A 1 200 ? -19.596 4.582 19.482 1.00 93.69 200 LEU A N 1
ATOM 1493 C CA . LEU A 1 200 ? -18.778 5.568 20.179 1.00 93.69 200 LEU A CA 1
ATOM 1494 C C . LEU A 1 200 ? -19.125 6.998 19.744 1.00 93.69 200 LEU A C 1
ATOM 1496 O O . LEU A 1 200 ? -19.281 7.880 20.589 1.00 93.69 200 LEU A O 1
ATOM 1500 N N . ALA A 1 201 ? -19.302 7.222 18.439 1.00 94.00 201 ALA A N 1
ATOM 1501 C CA . ALA A 1 201 ? -19.715 8.516 17.905 1.00 94.00 201 ALA A CA 1
ATOM 1502 C C . ALA A 1 201 ? -21.085 8.951 18.453 1.00 94.00 201 ALA A C 1
ATOM 1504 O O . ALA A 1 201 ? -21.248 10.107 18.849 1.00 94.00 201 ALA A O 1
ATOM 1505 N N . ALA A 1 202 ? -22.048 8.028 18.542 1.00 95.31 202 ALA A N 1
ATOM 1506 C CA . ALA A 1 202 ? -23.355 8.299 19.134 1.00 95.31 202 ALA A CA 1
ATOM 1507 C C . ALA A 1 202 ? -23.242 8.653 20.626 1.00 95.31 202 ALA A C 1
ATOM 1509 O O . ALA A 1 202 ? -23.799 9.662 21.059 1.00 95.31 202 ALA A O 1
ATOM 1510 N N . TYR A 1 203 ? -22.476 7.877 21.399 1.00 94.12 203 TYR A N 1
ATOM 1511 C CA . TYR A 1 203 ? -22.257 8.136 22.822 1.00 94.12 203 TYR A CA 1
ATOM 1512 C C . TYR A 1 203 ? -21.643 9.521 23.060 1.00 94.12 203 TYR A C 1
ATOM 1514 O O . TYR A 1 203 ? -22.204 10.328 23.800 1.00 94.12 203 TYR A O 1
ATOM 1522 N N . LEU A 1 204 ? -20.539 9.839 22.382 1.00 93.81 204 LEU A N 1
ATOM 1523 C CA . LEU A 1 204 ? -19.863 11.131 22.528 1.00 93.81 204 LEU A CA 1
ATOM 1524 C C . LEU A 1 204 ? -20.725 12.302 22.039 1.00 93.81 204 LEU A C 1
ATOM 1526 O O . LEU A 1 204 ? -20.646 13.395 22.597 1.00 93.81 204 LEU A O 1
ATOM 1530 N N . GLY A 1 205 ? -21.573 12.076 21.034 1.00 91.75 205 GLY A N 1
ATOM 1531 C CA . GLY A 1 205 ? -22.542 13.061 20.560 1.00 91.75 205 GLY A CA 1
ATOM 1532 C C . GLY A 1 205 ? -23.585 13.445 21.613 1.00 91.75 205 GLY A C 1
ATOM 1533 O O . GLY A 1 205 ? -23.992 14.599 21.654 1.00 91.75 205 GLY A O 1
ATOM 1534 N N . THR A 1 206 ? -23.976 12.520 22.497 1.00 87.25 206 THR A N 1
ATOM 1535 C CA . THR A 1 206 ? -24.934 12.802 23.588 1.00 87.25 206 THR A CA 1
ATOM 1536 C C . THR A 1 206 ? -24.338 13.558 24.776 1.00 87.25 206 THR A C 1
ATOM 1538 O O . THR A 1 206 ? -25.083 14.023 25.633 1.00 87.25 206 THR A O 1
ATOM 1541 N N . GLN A 1 207 ? -23.009 13.680 24.843 1.00 79.00 207 GLN A N 1
ATOM 1542 C CA . GLN A 1 207 ? -22.296 14.357 25.933 1.00 79.00 207 GLN A CA 1
ATOM 1543 C C . GLN A 1 207 ? -22.003 15.841 25.636 1.00 79.00 207 GLN A C 1
ATOM 1545 O O . GLN A 1 207 ? -21.352 16.503 26.444 1.00 79.00 207 GLN A O 1
ATOM 1550 N N . ARG A 1 208 ? -22.435 16.355 24.477 1.00 62.41 208 ARG A N 1
ATOM 1551 C CA . ARG A 1 208 ? -22.310 17.766 24.075 1.00 62.41 208 ARG A CA 1
ATOM 1552 C C . ARG A 1 208 ? -23.613 18.518 24.301 1.00 62.41 208 ARG A C 1
ATOM 1554 O O . ARG A 1 208 ? -23.515 19.694 24.709 1.00 62.41 208 ARG A O 1
#

pLDDT: mean 75.63, std 17.24, range [41.97, 97.94]

Secondary structure (DSSP, 8-state):
-HHHHHHHHHHHHHHHHHHTTS-EEEE-TTT--EETTEE-TTTSPPBTTTTB---S--TTTTTSSEEEE---HHHHHHHHHHHHHHHS-TTTHHHHGGGHHHHHHHHHHS-TTTS-HHHHHHHHHHHHHH-PPP--S-HHHHHHHHHHHHHHHTT-EEE-TTS-EEE---SSS-----HHHHHHHHHHHHHHHHHHHHHHHHHHHTT-